Protein AF-A0A662IQY5-F1 (afdb_monomer)

Secondary structure (DSSP, 8-state):
--S---SEEEEEE-EEE-TTS-EEE--EEEEEEETT--TTSEESSSEEEEEEEEE-SS-EEEEEEEEESSTTSS-EEPPEEEEETTEEEEEEE-BSSEEEEEEEEEEEETT--EEEEEEEEEEEEE-B--GGGTTGGGB-TTS-B-EEEEE--SSSBTTTTB---HHHHHHHHHHHHHHGGGS-TT---EEEEHHHHEEE-TTT--EEE--TT--EEEEES-TTT-HHHHHHGGGSSEEEE-SSSSEEEETTS-EEE-EE-TTS-EEEEEEEEEEEEETTTTEEEEEEEESSHHHHHHHHHHHHTTPPP-SSEEEEEEE-SSSSSS--HHHHHTT-SEEEEEEEE-

pLDDT: mean 92.0, std 8.13, range [45.41, 98.62]

Sequence (346 aa):
ADRSLSTNTSLVYEFQLNSDGTVTSGPLIENIDVKDLTLNSTLDKPTVNIIFRLYNESDIQHLTFEYSTNDGETWTQAPINTIDQNTYSTSFTIYGAQQYVSLRINATDSNGLKMSATTIKGFFVKGALTLDYFPQPFLKDDGTINFAFVLGATWPHGRHNYGASVADIIGSTLIALRMRPNQPIQSSFISYHDTDVVGYNPSTGNMWIGDTAYPTLISVGGPGVNMLFDYYNNILPAYFSKEGGWHIETTTGNEYWRELDEYGRTVEDYAIIAIHYDAETSRYFMLIGGIGAEGSVAASKYIADFNSLEGRAMVIKVSDGNGDGIVTFWNLIHGLEKIEVIEIIR

Radius of gyration: 24.4 Å; Cα contacts (8 Å, |Δi|>4): 858; chains: 1; bounding box: 67×42×81 Å

Nearest PDB structures (foldseek):
  6i0x-assembly1_A  TM=6.688E-01  e=1.703E-04  Porphyromonas gingivalis W83
  4ytb-assembly1_A  TM=6.509E-01  e=1.611E-04  Porphyromonas gingivalis W83
  5ak7-assembly1_A  TM=6.498E-01  e=5.496E-04  Porphyromonas gingivalis
  4ytg-assembly1_A  TM=5.815E-01  e=4.397E-04  Porphyromonas gingivalis W83
  4yt9-assembly1_A  TM=5.766E-01  e=1.200E-03  Porphyromonas gingivalis W83

Mean predicted aligned error: 5.71 Å

Structure (mmCIF, N/CA/C/O backbone):
data_AF-A0A662IQY5-F1
#
_entry.id   AF-A0A662IQY5-F1
#
loop_
_atom_site.group_PDB
_atom_site.id
_atom_site.type_symbol
_atom_site.label_atom_id
_atom_site.label_alt_id
_atom_site.label_comp_id
_atom_site.label_asym_id
_atom_site.label_entity_id
_atom_site.label_seq_id
_atom_site.pdbx_PDB_ins_code
_atom_site.Cartn_x
_atom_site.Cartn_y
_atom_site.Cartn_z
_atom_site.occupancy
_atom_site.B_iso_or_equiv
_atom_site.auth_seq_id
_atom_site.auth_comp_id
_atom_site.auth_asym_id
_atom_site.auth_atom_id
_atom_site.pdbx_PDB_model_num
ATOM 1 N N . ALA A 1 1 ? -33.934 -10.557 9.785 1.00 45.41 1 ALA A N 1
ATOM 2 C CA . ALA A 1 1 ? -32.599 -9.959 9.648 1.00 45.41 1 ALA A CA 1
ATOM 3 C C . ALA A 1 1 ? -31.932 -10.079 10.997 1.00 45.41 1 ALA A C 1
ATOM 5 O O . ALA A 1 1 ? -32.415 -9.479 11.958 1.00 45.41 1 ALA A O 1
ATOM 6 N N . ASP A 1 2 ? -30.911 -10.917 11.075 1.00 45.47 2 ASP A N 1
ATOM 7 C CA . ASP A 1 2 ? -30.056 -11.002 12.249 1.00 45.47 2 ASP A CA 1
ATOM 8 C C . ASP A 1 2 ? -29.278 -9.688 12.366 1.00 45.47 2 ASP A C 1
ATOM 10 O O . ASP A 1 2 ? -28.877 -9.102 11.363 1.00 45.47 2 ASP A O 1
ATOM 14 N N . ARG A 1 3 ? -29.165 -9.149 13.584 1.00 58.38 3 ARG 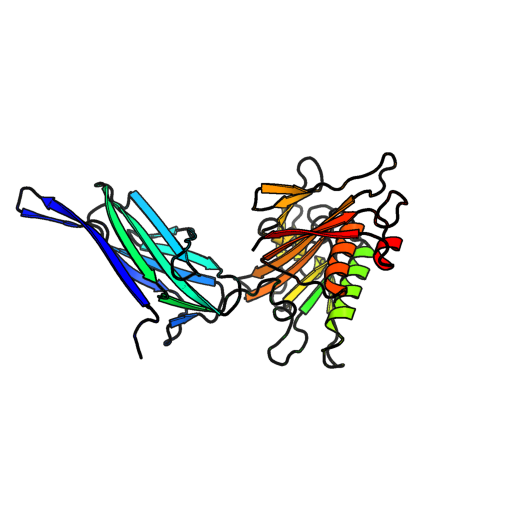A N 1
ATOM 15 C CA . ARG A 1 3 ? -28.687 -7.768 13.805 1.00 58.38 3 ARG A CA 1
ATOM 16 C C . ARG A 1 3 ? -27.162 -7.617 13.746 1.00 58.38 3 ARG A C 1
ATOM 18 O O . ARG A 1 3 ? -26.649 -6.537 14.014 1.00 58.38 3 ARG A O 1
ATOM 25 N N . SER A 1 4 ? -26.454 -8.704 13.472 1.00 66.19 4 SER A N 1
ATOM 26 C CA . SER A 1 4 ? -25.003 -8.781 13.362 1.00 66.19 4 SER A CA 1
ATOM 27 C C . SER A 1 4 ? -24.639 -10.057 12.606 1.00 66.19 4 SER A C 1
ATOM 29 O O . SER A 1 4 ? -25.383 -11.037 12.661 1.00 66.19 4 SER A O 1
ATOM 31 N N . LEU A 1 5 ? -23.480 -10.055 11.949 1.00 79.31 5 LEU A N 1
ATOM 32 C CA . LEU A 1 5 ? -22.862 -11.251 11.364 1.00 79.31 5 LEU A CA 1
ATOM 33 C C . LEU A 1 5 ? -22.007 -12.031 12.387 1.00 79.31 5 LEU A C 1
ATOM 35 O O . LEU A 1 5 ? -21.406 -13.047 12.038 1.00 79.31 5 LEU A O 1
ATOM 39 N N . SER A 1 6 ? -21.961 -11.554 13.640 1.00 84.50 6 SER A N 1
ATOM 40 C CA . SER A 1 6 ? -21.091 -12.063 14.698 1.00 84.50 6 SER A CA 1
ATOM 41 C C . SER A 1 6 ? -21.336 -13.537 15.020 1.00 84.50 6 SER A C 1
ATOM 43 O O . SER A 1 6 ? -22.463 -13.952 15.295 1.00 84.50 6 SER A O 1
ATOM 45 N N . THR A 1 7 ? -20.256 -14.319 15.060 1.00 88.38 7 THR A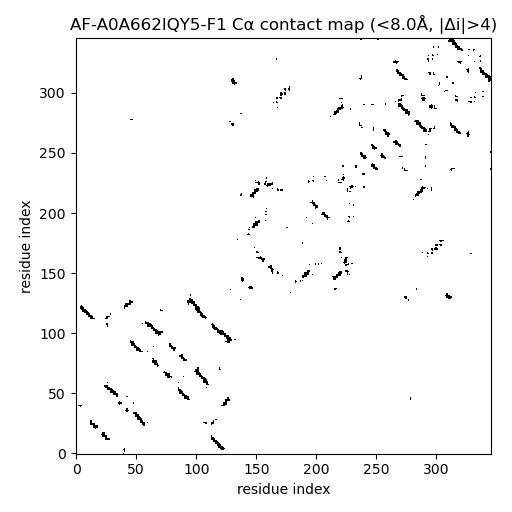 N 1
ATOM 46 C CA . THR A 1 7 ? -20.265 -15.699 15.570 1.00 88.38 7 THR A CA 1
ATOM 47 C C . THR A 1 7 ? -19.997 -15.770 17.073 1.00 88.38 7 THR A C 1
ATOM 49 O O . THR A 1 7 ? -20.324 -16.776 17.701 1.00 88.38 7 THR A O 1
ATOM 52 N N . ASN A 1 8 ? -19.411 -14.721 17.660 1.00 90.88 8 ASN A N 1
ATOM 53 C CA . ASN A 1 8 ? -19.175 -14.594 19.096 1.00 90.88 8 ASN A CA 1
ATOM 54 C C . ASN A 1 8 ? -18.956 -13.120 19.467 1.00 90.88 8 ASN A C 1
ATOM 56 O O . ASN A 1 8 ? -18.039 -12.485 18.950 1.00 90.88 8 ASN A O 1
ATOM 60 N N . THR A 1 9 ? -19.741 -12.598 20.409 1.00 92.44 9 THR A N 1
ATOM 61 C CA . THR A 1 9 ? -19.521 -11.283 21.022 1.00 92.44 9 THR A CA 1
ATOM 62 C C . THR A 1 9 ? -19.415 -11.456 22.531 1.00 92.44 9 THR A C 1
ATOM 64 O O . THR A 1 9 ? -20.346 -11.947 23.169 1.00 92.44 9 THR A O 1
ATOM 67 N N . SER A 1 10 ? -18.289 -11.033 23.101 1.00 95.06 10 SER A N 1
ATOM 68 C CA . SER A 1 10 ? -17.993 -11.116 24.529 1.00 95.06 10 SER A CA 1
ATOM 69 C C . SER A 1 10 ? -17.559 -9.760 25.082 1.00 95.06 10 SER A C 1
ATOM 71 O O . SER A 1 10 ? -16.822 -9.008 24.446 1.00 95.06 10 SER A O 1
ATOM 73 N N . LEU A 1 11 ? -18.017 -9.460 26.296 1.00 95.56 11 LEU A N 1
ATOM 74 C CA . LEU A 1 11 ? -17.585 -8.317 27.091 1.00 95.56 11 LEU A CA 1
ATOM 75 C C . LEU A 1 11 ? -17.113 -8.846 28.444 1.00 95.56 11 LEU A C 1
ATOM 77 O O . LEU A 1 11 ? -17.875 -9.500 29.156 1.00 95.56 11 LEU A O 1
ATOM 81 N N . VAL A 1 12 ? -15.860 -8.567 28.783 1.00 96.31 12 VAL A N 1
ATOM 82 C CA . VAL A 1 12 ? -15.258 -8.859 30.085 1.00 96.31 12 VAL A CA 1
ATOM 83 C C . VAL A 1 12 ? -14.828 -7.530 30.684 1.00 96.31 12 VAL A C 1
ATOM 85 O O . VAL A 1 12 ? -14.144 -6.758 30.017 1.00 96.31 12 VAL A O 1
ATOM 88 N N . TYR A 1 13 ? -15.223 -7.253 31.922 1.00 95.81 13 TYR A N 1
ATOM 89 C CA . TYR A 1 13 ? -14.847 -6.033 32.632 1.00 95.81 13 TYR A CA 1
ATOM 90 C C . TYR A 1 13 ? -14.612 -6.319 34.117 1.00 95.81 13 TYR A C 1
ATOM 92 O O . TYR A 1 13 ? -15.214 -7.227 34.694 1.00 95.81 13 TYR A O 1
ATOM 100 N N . GLU A 1 14 ? -13.708 -5.555 34.719 1.00 96.06 14 GLU A N 1
ATOM 101 C CA . GLU A 1 14 ? -13.430 -5.560 36.152 1.00 96.06 14 GLU A CA 1
ATOM 102 C C . GLU A 1 14 ? -14.344 -4.546 36.869 1.00 96.06 14 GLU A C 1
ATOM 104 O O . GLU A 1 14 ? -14.765 -3.537 36.300 1.00 96.06 14 GLU A O 1
ATOM 109 N N . PHE A 1 15 ? -14.651 -4.806 38.139 1.00 93.75 15 PHE A N 1
ATOM 110 C CA . PHE A 1 15 ? -15.357 -3.874 39.017 1.00 93.75 15 PHE A CA 1
ATOM 111 C C . PHE A 1 15 ? -14.812 -3.990 40.442 1.00 93.75 15 PHE A C 1
ATOM 113 O O . PHE A 1 15 ? -14.338 -5.053 40.850 1.00 93.75 15 PHE A O 1
ATOM 120 N N . GLN A 1 16 ? -14.909 -2.909 41.211 1.00 93.19 16 GLN A N 1
ATOM 121 C CA . GLN A 1 16 ? -14.522 -2.863 42.616 1.00 93.19 16 GLN A CA 1
ATOM 122 C C . GLN A 1 16 ? -15.764 -2.747 43.502 1.00 93.19 16 GLN A C 1
ATOM 124 O O . GLN A 1 16 ? -16.599 -1.871 43.292 1.00 93.19 16 GLN A O 1
ATOM 129 N N . LEU A 1 17 ? -15.870 -3.605 44.522 1.00 94.50 17 LEU A N 1
ATOM 130 C CA . LEU A 1 17 ? -16.820 -3.416 45.619 1.00 94.50 17 LEU A CA 1
ATOM 131 C C . LEU A 1 17 ? -16.200 -2.467 46.653 1.00 94.50 17 LEU A C 1
ATOM 133 O O . LEU A 1 17 ? -15.137 -2.755 47.205 1.00 94.50 17 LEU A O 1
ATOM 137 N N . ASN A 1 18 ? -16.869 -1.351 46.916 1.00 91.88 18 ASN A N 1
ATOM 138 C CA . ASN A 1 18 ? -16.406 -0.311 47.827 1.00 91.88 18 ASN A CA 1
ATOM 139 C C . ASN A 1 18 ? -16.823 -0.597 49.280 1.00 91.88 18 ASN A C 1
ATOM 141 O O . ASN A 1 18 ? -17.714 -1.401 49.560 1.00 91.88 18 ASN A O 1
ATOM 145 N N . SER A 1 19 ? -16.172 0.073 50.233 1.00 93.81 19 SER A N 1
ATOM 146 C CA . SER A 1 19 ? -16.371 -0.146 51.676 1.00 93.81 19 SER A CA 1
ATOM 147 C C . SER A 1 19 ? -17.732 0.317 52.215 1.00 93.81 19 SER A C 1
ATOM 149 O O . SER A 1 19 ? -18.110 -0.074 53.318 1.00 93.81 19 SER A O 1
ATOM 151 N N . ASP A 1 20 ? -18.474 1.112 51.445 1.00 94.75 20 ASP A N 1
ATOM 152 C CA . ASP A 1 20 ? -19.861 1.512 51.701 1.00 94.75 20 ASP A CA 1
ATOM 153 C C . ASP A 1 20 ? -20.900 0.565 51.060 1.00 94.75 20 ASP A C 1
ATOM 155 O O . ASP A 1 20 ? -22.102 0.738 51.260 1.00 94.75 20 ASP A O 1
ATOM 159 N N . GLY A 1 21 ? -20.448 -0.450 50.314 1.00 92.12 21 GLY A N 1
ATOM 160 C CA . GLY A 1 21 ? -21.293 -1.386 49.572 1.00 92.12 21 GLY A CA 1
ATOM 161 C C . GLY A 1 21 ? -21.691 -0.920 48.167 1.00 92.12 21 GLY A C 1
ATOM 162 O O . GLY A 1 21 ? -22.439 -1.635 47.498 1.00 92.12 21 GLY A O 1
ATOM 163 N N . THR A 1 22 ? -21.207 0.235 47.696 1.00 93.19 22 THR A N 1
ATOM 164 C CA . THR A 1 22 ? -21.330 0.628 46.281 1.00 93.19 22 THR A CA 1
ATOM 165 C C . THR A 1 22 ? -20.384 -0.187 45.396 1.00 93.19 22 THR A C 1
ATOM 167 O O . THR A 1 22 ? -19.470 -0.856 45.882 1.00 93.19 22 THR A O 1
ATOM 170 N N . VAL A 1 23 ? -20.601 -0.146 44.082 1.00 90.75 23 VAL A N 1
ATOM 171 C CA . VAL A 1 23 ? -19.704 -0.752 43.093 1.00 90.75 23 VAL A CA 1
ATOM 172 C C . VAL A 1 23 ? -19.204 0.338 42.161 1.00 90.75 23 VAL A C 1
ATOM 174 O O . VAL A 1 23 ? -20.023 1.038 41.574 1.00 90.75 23 VAL A O 1
ATOM 177 N N . THR A 1 24 ? -17.884 0.430 42.008 1.00 90.12 24 THR A N 1
ATOM 178 C CA . THR A 1 24 ? -17.242 1.191 40.930 1.00 90.12 24 THR A CA 1
ATOM 179 C C . THR A 1 24 ? -16.975 0.243 39.771 1.00 90.12 24 THR A C 1
ATOM 181 O O . THR A 1 24 ? -16.288 -0.772 39.925 1.00 90.12 24 THR A O 1
ATOM 184 N N . SER A 1 25 ? -17.553 0.546 38.616 1.00 91.12 25 SER A N 1
ATOM 185 C CA . SER A 1 25 ? -17.329 -0.172 37.366 1.00 91.12 25 SER A CA 1
ATOM 186 C C . SER A 1 25 ? -16.066 0.323 36.661 1.00 91.12 25 SER A C 1
ATOM 188 O O . SER A 1 25 ? -15.772 1.517 36.648 1.00 91.12 25 SER A O 1
ATOM 190 N N . GLY A 1 26 ? -15.310 -0.609 36.073 1.00 93.06 26 GLY A N 1
ATOM 191 C CA . GLY A 1 26 ? -14.315 -0.266 35.062 1.00 93.06 26 GLY A CA 1
ATOM 192 C C . GLY A 1 26 ? -14.974 0.168 33.744 1.00 93.06 26 GLY A C 1
ATOM 193 O O . GLY A 1 26 ? -16.205 0.209 33.646 1.00 93.06 26 GLY A O 1
ATOM 194 N N . PRO A 1 27 ? -14.176 0.439 32.697 1.00 96.31 27 PRO A N 1
ATOM 195 C CA . PRO A 1 27 ? -14.699 0.924 31.426 1.00 96.31 27 PRO A CA 1
ATOM 196 C C . PRO A 1 27 ? -15.702 -0.053 30.799 1.00 96.31 27 PRO A C 1
ATOM 198 O O . PRO A 1 27 ? -15.564 -1.268 30.909 1.00 96.31 27 PRO A O 1
ATOM 201 N N . LEU A 1 28 ? -16.690 0.461 30.073 1.00 95.62 28 LEU A N 1
ATOM 202 C CA . LEU A 1 28 ? -17.688 -0.329 29.350 1.00 95.62 28 LEU A CA 1
ATOM 203 C C . LEU A 1 28 ? -17.887 0.246 27.948 1.00 95.62 28 LEU A C 1
ATOM 205 O O . LEU A 1 28 ? -17.826 1.458 27.756 1.00 95.62 28 LEU A O 1
ATOM 209 N N . ILE A 1 29 ? -18.166 -0.605 26.959 1.00 95.50 29 ILE A N 1
ATOM 210 C CA . ILE A 1 29 ? -18.600 -0.135 25.637 1.00 95.50 29 ILE A CA 1
ATOM 211 C C . ILE A 1 29 ? -20.015 0.438 25.758 1.00 95.50 29 ILE A C 1
ATOM 213 O O . ILE A 1 29 ? -20.950 -0.297 26.071 1.00 95.50 29 ILE A O 1
ATOM 217 N N . GLU A 1 30 ? -20.179 1.729 25.473 1.00 95.00 30 GLU A N 1
ATOM 218 C CA . GLU A 1 30 ? -21.495 2.364 25.343 1.00 95.00 30 GLU A CA 1
ATOM 219 C C . GLU A 1 30 ? -22.016 2.231 23.906 1.00 95.00 30 GLU A C 1
ATOM 221 O O . GLU A 1 30 ? -23.167 1.849 23.691 1.00 95.00 30 GLU A O 1
ATOM 226 N N . ASN A 1 31 ? -21.166 2.501 22.907 1.00 93.31 31 ASN A N 1
ATOM 227 C CA . ASN A 1 31 ? -21.489 2.276 21.499 1.00 93.31 31 ASN A CA 1
ATOM 228 C C . ASN A 1 31 ? -20.256 1.928 20.647 1.00 93.31 31 ASN A C 1
ATOM 230 O O . ASN A 1 31 ? -19.116 2.215 21.014 1.00 93.31 31 ASN A O 1
ATOM 234 N N . ILE A 1 32 ? -20.520 1.321 19.486 1.00 94.69 32 ILE A N 1
ATOM 235 C CA . ILE A 1 32 ? -19.591 1.184 18.360 1.00 94.69 32 ILE A CA 1
ATOM 236 C C . ILE A 1 32 ? -20.402 1.479 17.093 1.00 94.69 32 ILE A C 1
ATOM 238 O O . ILE A 1 32 ? -21.429 0.846 16.852 1.00 94.69 32 ILE A O 1
ATOM 242 N N . ASP A 1 33 ? -19.946 2.440 16.301 1.00 95.06 33 ASP A N 1
ATOM 243 C CA . ASP A 1 33 ? -20.570 2.924 15.071 1.00 95.06 33 ASP A CA 1
ATOM 244 C C . ASP A 1 33 ? -19.555 2.807 13.926 1.00 95.06 33 ASP A C 1
ATOM 246 O O . ASP A 1 33 ? -18.670 3.652 13.754 1.00 95.06 33 ASP A O 1
ATOM 250 N N . VAL A 1 34 ? -19.657 1.704 13.178 1.00 95.50 34 VAL A N 1
ATOM 251 C CA . VAL A 1 34 ? -18.876 1.457 11.960 1.00 95.50 34 VAL A CA 1
ATOM 252 C C . VAL A 1 34 ? -19.569 2.180 10.808 1.00 95.50 34 VAL A C 1
ATOM 254 O O . VAL A 1 34 ? -20.675 1.815 10.401 1.00 95.50 34 VAL A O 1
ATOM 257 N N . LYS A 1 35 ? -18.920 3.222 10.290 1.00 95.56 35 LYS A N 1
ATOM 258 C CA . LYS A 1 35 ? -19.499 4.117 9.287 1.00 95.56 35 LYS A CA 1
ATOM 259 C C . LYS A 1 35 ? -19.749 3.401 7.967 1.00 95.56 35 LYS A C 1
ATOM 261 O O . LYS A 1 35 ? -18.983 2.535 7.556 1.00 95.56 35 LYS A O 1
ATOM 266 N N . ASP A 1 36 ? -20.822 3.821 7.303 1.00 94.00 36 ASP A N 1
ATOM 267 C CA . ASP A 1 36 ? -21.248 3.361 5.978 1.00 94.00 36 ASP A CA 1
ATOM 268 C C . ASP A 1 36 ? -21.577 1.856 5.875 1.00 94.00 36 ASP A C 1
ATOM 270 O O . ASP A 1 36 ? -21.651 1.314 4.771 1.00 94.00 36 ASP A O 1
ATOM 274 N N . LEU A 1 37 ? -21.837 1.176 7.003 1.00 92.38 37 LEU A N 1
ATOM 275 C CA . LEU A 1 37 ? -22.416 -0.169 6.979 1.00 92.38 37 LEU A CA 1
ATOM 276 C C . LEU A 1 37 ? -23.819 -0.167 6.360 1.00 92.38 37 LEU A C 1
ATOM 278 O O . LEU A 1 37 ? -24.720 0.566 6.771 1.00 92.38 37 LEU A O 1
ATOM 282 N N . THR A 1 38 ? -24.025 -1.084 5.420 1.00 91.12 38 THR A N 1
ATOM 283 C CA . THR A 1 38 ? -25.350 -1.437 4.902 1.00 91.12 38 THR A CA 1
ATOM 284 C C . THR A 1 38 ? -26.198 -2.159 5.957 1.00 91.12 38 THR A C 1
ATOM 286 O O . THR A 1 38 ? -25.690 -2.707 6.938 1.00 91.12 38 THR A O 1
ATOM 289 N N . LEU A 1 39 ? -27.511 -2.262 5.710 1.00 86.50 39 LEU A N 1
ATOM 290 C CA . LEU A 1 39 ? -28.458 -3.011 6.558 1.00 86.50 39 LEU A CA 1
ATOM 291 C C . LEU A 1 39 ? -28.139 -4.515 6.707 1.00 86.50 39 LEU A C 1
ATOM 293 O O . LEU A 1 39 ? -28.747 -5.177 7.544 1.00 86.50 39 LEU A O 1
ATOM 297 N N . ASN A 1 40 ? -27.202 -5.044 5.913 1.00 85.50 40 ASN A N 1
ATOM 298 C CA . ASN A 1 40 ? -26.720 -6.426 5.977 1.00 85.50 40 ASN A CA 1
ATOM 299 C C . ASN A 1 40 ? -25.386 -6.558 6.744 1.00 85.50 40 ASN A C 1
ATOM 301 O O . ASN A 1 40 ? -24.747 -7.603 6.668 1.00 85.50 40 ASN A O 1
ATOM 305 N N . SER A 1 41 ? -24.939 -5.501 7.438 1.00 90.56 41 SER A N 1
ATOM 306 C CA . SER A 1 41 ? -23.618 -5.411 8.085 1.00 90.56 41 SER A CA 1
ATOM 307 C C . SER A 1 41 ? -22.439 -5.615 7.117 1.00 90.56 41 SER A C 1
ATOM 309 O O . SER A 1 41 ? -21.390 -6.123 7.512 1.00 90.56 41 SER A O 1
ATOM 311 N N . THR A 1 42 ? -22.594 -5.179 5.863 1.00 92.94 42 THR A N 1
ATOM 312 C CA . THR A 1 42 ? -21.525 -5.151 4.850 1.00 92.94 42 THR A CA 1
ATOM 313 C C . THR A 1 42 ? -21.063 -3.719 4.591 1.00 92.94 42 THR A C 1
ATOM 315 O O . THR A 1 42 ? -21.902 -2.826 4.454 1.00 92.94 42 THR A O 1
ATOM 318 N N . LEU A 1 43 ? -19.749 -3.519 4.479 1.00 94.25 43 LEU A N 1
ATOM 319 C CA . LEU A 1 43 ? -19.095 -2.302 4.008 1.00 94.25 43 LEU A CA 1
ATOM 320 C C . LEU A 1 43 ? -18.575 -2.519 2.578 1.00 94.25 43 LEU A C 1
ATOM 322 O O . LEU A 1 43 ? -17.649 -3.301 2.357 1.00 94.25 43 LEU A O 1
ATOM 326 N N . ASP A 1 44 ? -19.132 -1.800 1.604 1.00 91.81 44 ASP A N 1
ATOM 327 C CA . ASP A 1 44 ? -18.795 -1.959 0.177 1.00 91.81 44 ASP A CA 1
ATOM 328 C C . ASP A 1 44 ? -17.499 -1.236 -0.257 1.00 91.81 44 ASP A C 1
ATOM 330 O O . ASP A 1 44 ? -17.240 -1.071 -1.451 1.00 91.81 44 ASP A O 1
ATOM 334 N N . LYS A 1 45 ? -16.656 -0.837 0.707 1.00 91.56 45 LYS A N 1
ATOM 335 C CA . LYS A 1 45 ? -15.348 -0.195 0.497 1.00 91.56 45 LYS A CA 1
ATOM 336 C C . LYS A 1 45 ? -14.271 -0.744 1.455 1.00 91.56 45 LYS A C 1
ATOM 338 O O . LYS A 1 45 ? -14.625 -1.161 2.557 1.00 91.56 45 LYS A O 1
ATOM 343 N N . PRO A 1 46 ? -12.971 -0.669 1.104 1.00 94.31 46 PRO A N 1
ATOM 344 C CA . PRO A 1 46 ? -11.883 -1.208 1.931 1.00 94.31 46 PRO A CA 1
ATOM 345 C C . PRO A 1 46 ? -11.628 -0.479 3.251 1.00 94.31 46 PRO A C 1
ATOM 347 O O . PRO A 1 46 ? -11.146 -1.082 4.212 1.00 94.31 46 PRO A O 1
ATOM 350 N N . THR A 1 47 ? -11.881 0.832 3.276 1.00 94.88 47 THR A N 1
ATOM 351 C CA . THR A 1 47 ? -11.500 1.707 4.389 1.00 94.88 47 THR A CA 1
ATOM 352 C C . THR A 1 47 ? -12.603 1.762 5.434 1.00 94.88 47 THR A C 1
ATOM 354 O O . THR A 1 47 ? -13.636 2.421 5.267 1.00 94.88 47 THR A O 1
ATOM 357 N N . VAL A 1 48 ? -12.344 1.062 6.531 1.00 95.94 48 VAL A N 1
ATOM 358 C CA . VAL A 1 48 ? -13.182 0.980 7.717 1.00 95.94 48 VAL A CA 1
ATOM 359 C C . VAL A 1 48 ? -12.945 2.230 8.560 1.00 95.94 48 VAL A C 1
ATOM 361 O O . VAL A 1 48 ? -11.812 2.535 8.923 1.00 95.94 48 VAL A O 1
ATOM 364 N N . ASN A 1 49 ? -14.018 2.947 8.888 1.00 97.12 49 ASN A N 1
ATOM 365 C CA . ASN A 1 49 ? -13.987 4.090 9.798 1.00 97.12 49 ASN A CA 1
ATOM 366 C C . ASN A 1 49 ? -14.962 3.815 10.940 1.00 97.12 49 ASN A C 1
ATOM 368 O O . ASN A 1 49 ? -16.115 3.465 10.688 1.00 97.12 49 ASN A O 1
ATOM 372 N N . ILE A 1 50 ? -14.510 3.953 12.183 1.00 97.69 50 ILE A N 1
ATOM 373 C CA . ILE A 1 50 ? -15.299 3.604 13.370 1.00 97.69 50 ILE A CA 1
ATOM 374 C C . ILE A 1 50 ? -15.245 4.765 14.352 1.00 97.69 50 ILE A C 1
ATOM 376 O O . ILE A 1 50 ? -14.172 5.310 14.606 1.00 97.69 50 ILE A O 1
ATOM 380 N N . ILE A 1 51 ? -16.397 5.111 14.922 1.00 98.25 51 ILE A N 1
ATOM 381 C CA . ILE A 1 51 ? -16.501 5.921 16.138 1.00 98.25 51 ILE A CA 1
ATOM 382 C C . ILE A 1 51 ? -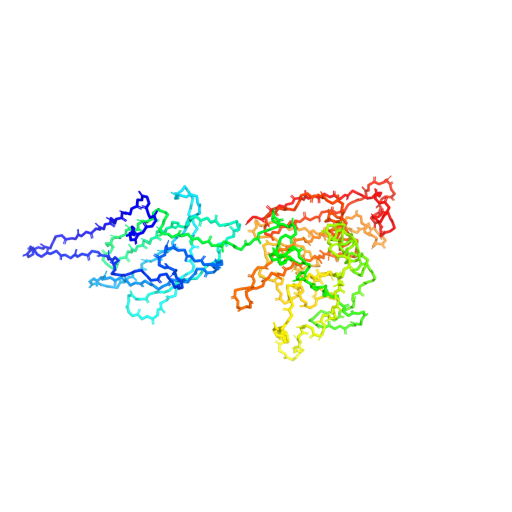17.007 5.002 17.249 1.00 98.25 51 ILE A C 1
ATOM 384 O O . ILE A 1 51 ? -17.921 4.213 17.025 1.00 98.25 51 ILE A O 1
ATOM 388 N N . PHE A 1 52 ? -16.417 5.071 18.437 1.00 97.62 52 PHE A N 1
ATOM 389 C CA . PHE A 1 52 ? -16.865 4.297 19.592 1.00 97.62 52 PHE A CA 1
ATOM 390 C C . PHE A 1 52 ? -16.777 5.125 20.872 1.00 97.62 52 PHE A C 1
ATOM 392 O O . PHE A 1 52 ? -15.924 6.008 21.007 1.00 97.62 52 PHE A O 1
ATOM 399 N N . ARG A 1 53 ? -17.673 4.838 21.814 1.00 97.56 53 ARG A N 1
ATOM 400 C CA . ARG A 1 53 ? -17.786 5.549 23.088 1.00 97.56 53 ARG A CA 1
ATOM 401 C C . ARG A 1 53 ? -17.676 4.582 24.251 1.00 97.56 53 ARG A C 1
ATOM 403 O O . ARG A 1 53 ? -18.283 3.508 24.234 1.00 97.56 53 ARG A O 1
ATOM 410 N N . LEU A 1 54 ? -16.913 4.986 25.259 1.00 96.94 54 LEU A N 1
ATOM 411 C CA . LEU A 1 54 ? -16.781 4.268 26.517 1.00 96.94 54 LEU A CA 1
ATOM 412 C C . LEU A 1 54 ? -17.620 4.957 27.597 1.00 96.94 54 LEU A C 1
ATOM 414 O O . LEU A 1 54 ? -17.502 6.162 27.815 1.00 96.94 54 LEU A O 1
ATOM 418 N N . TYR A 1 55 ? -18.414 4.181 28.325 1.00 94.88 55 TYR A N 1
ATOM 419 C CA . TYR A 1 55 ? -18.827 4.580 29.664 1.00 94.88 55 TYR A CA 1
ATOM 420 C C . TYR A 1 55 ? -17.672 4.287 30.627 1.00 94.88 55 TYR A C 1
ATOM 422 O O . TYR A 1 55 ? -17.041 3.235 30.524 1.00 94.88 55 TYR A O 1
ATOM 430 N N . ASN A 1 56 ? -17.380 5.207 31.543 1.00 92.44 56 ASN A N 1
ATOM 431 C CA . ASN A 1 56 ? -16.401 5.005 32.608 1.00 92.44 56 ASN A CA 1
ATOM 432 C C . ASN A 1 56 ? -16.661 5.986 33.761 1.00 92.44 56 ASN A C 1
ATOM 434 O O . ASN A 1 56 ? -17.144 7.095 33.523 1.00 92.44 56 ASN A O 1
ATOM 438 N N . GLU A 1 57 ? -16.310 5.601 34.989 1.00 88.00 57 GLU A N 1
ATOM 439 C CA . GLU A 1 57 ? -16.444 6.447 36.191 1.00 88.00 57 GLU A CA 1
ATOM 440 C C . GLU A 1 57 ? -15.218 7.350 36.448 1.00 88.00 57 GLU A C 1
ATOM 442 O O . GLU A 1 57 ? -15.260 8.227 37.309 1.00 88.00 57 GLU A O 1
ATOM 447 N N . SER A 1 58 ? -14.133 7.156 35.695 1.00 89.31 58 SER A N 1
ATOM 448 C CA . SER A 1 58 ? -12.846 7.852 35.838 1.00 89.31 58 SER A CA 1
ATOM 449 C C . SER A 1 58 ? -12.245 8.221 34.463 1.00 89.31 58 SER A C 1
ATOM 451 O O . SER A 1 58 ? -12.926 8.146 33.434 1.00 89.31 58 SER A O 1
ATOM 453 N N . ASP A 1 59 ? -10.963 8.590 34.416 1.00 92.38 59 ASP A N 1
ATOM 454 C CA . ASP A 1 59 ? -10.238 8.828 33.162 1.00 92.38 59 ASP A CA 1
ATOM 455 C C . ASP A 1 59 ? -9.687 7.521 32.564 1.00 92.38 59 ASP A C 1
ATOM 457 O O . ASP A 1 59 ? -9.208 6.642 33.279 1.00 92.38 59 ASP A O 1
ATOM 461 N N . ILE A 1 60 ? -9.697 7.398 31.235 1.00 95.88 60 ILE A N 1
ATOM 462 C CA . ILE A 1 60 ? -9.094 6.257 30.529 1.00 95.88 60 ILE A CA 1
ATOM 463 C C . ILE A 1 60 ? -7.572 6.451 30.447 1.00 95.88 60 ILE A C 1
ATOM 465 O O . ILE A 1 60 ? -7.096 7.370 29.781 1.00 95.88 60 ILE A O 1
ATOM 469 N N . GLN A 1 61 ? -6.805 5.572 31.099 1.00 95.44 61 GLN A N 1
ATOM 470 C CA . GLN A 1 61 ? -5.338 5.614 31.118 1.00 95.44 61 GLN A CA 1
ATOM 471 C C . GLN A 1 61 ? -4.720 4.902 29.907 1.00 95.44 61 GLN A C 1
ATOM 473 O O . GLN A 1 61 ? -3.747 5.383 29.324 1.00 95.44 61 GLN A O 1
ATOM 478 N N . HIS A 1 62 ? -5.282 3.754 29.524 1.00 96.88 62 HIS A N 1
ATOM 479 C CA . HIS A 1 62 ? -4.832 2.968 28.378 1.00 96.88 62 HIS A CA 1
ATOM 480 C C . HIS A 1 62 ? -6.021 2.536 27.527 1.00 96.88 62 HIS A C 1
ATOM 482 O O . HIS A 1 62 ? -7.058 2.130 28.051 1.00 96.88 62 HIS A O 1
ATOM 488 N N . LEU A 1 63 ? -5.855 2.601 26.207 1.00 98.12 63 LEU A N 1
ATOM 489 C CA . LEU A 1 63 ? -6.864 2.202 25.237 1.00 98.12 63 LEU A CA 1
ATOM 490 C C . LEU A 1 63 ? -6.190 1.579 24.015 1.00 98.12 63 LEU A C 1
ATOM 492 O O . LEU A 1 63 ? -5.220 2.116 23.484 1.00 98.12 63 LEU A O 1
ATOM 496 N N . THR A 1 64 ? -6.728 0.452 23.568 1.00 98.38 64 THR A N 1
ATOM 497 C CA . THR A 1 64 ? -6.321 -0.255 22.352 1.00 98.38 64 THR A CA 1
ATOM 498 C C . THR A 1 64 ? -7.555 -0.605 21.537 1.00 98.38 64 THR A C 1
ATOM 500 O O . THR A 1 64 ? -8.604 -0.946 22.088 1.00 98.38 64 THR A O 1
ATOM 503 N N . PHE A 1 65 ? -7.411 -0.525 20.220 1.00 98.56 65 PHE A N 1
ATOM 504 C CA . PHE A 1 65 ? -8.379 -0.984 19.244 1.00 98.56 65 PHE A CA 1
ATOM 505 C C . PHE A 1 65 ? -7.626 -1.917 18.307 1.00 98.56 65 PHE A C 1
ATOM 507 O O . PHE A 1 65 ? -6.604 -1.534 17.738 1.00 98.56 65 PHE A O 1
ATOM 514 N N . GLU A 1 66 ? -8.114 -3.136 18.160 1.00 98.44 66 GLU A N 1
ATOM 515 C CA . GLU A 1 66 ? -7.520 -4.176 17.334 1.00 98.44 66 GLU A CA 1
ATOM 516 C C . GLU A 1 66 ? -8.573 -4.723 16.368 1.00 98.44 66 GLU A C 1
ATOM 518 O O . GLU A 1 66 ? -9.759 -4.824 16.701 1.00 98.44 66 GLU A O 1
ATOM 523 N N . TYR A 1 67 ? -8.139 -5.132 15.181 1.00 98.06 67 TYR A N 1
ATOM 524 C CA . TYR A 1 67 ? -8.970 -5.858 14.226 1.00 98.06 67 TYR A CA 1
ATOM 525 C C . TYR A 1 67 ? -8.311 -7.176 13.812 1.00 98.06 67 TYR A C 1
ATOM 527 O O . TYR A 1 67 ? -7.104 -7.364 13.963 1.00 98.06 67 TYR A O 1
ATOM 535 N N . SER A 1 68 ? -9.118 -8.101 13.299 1.00 97.44 68 SER A N 1
ATOM 536 C CA . SER A 1 68 ? -8.668 -9.399 12.794 1.00 97.44 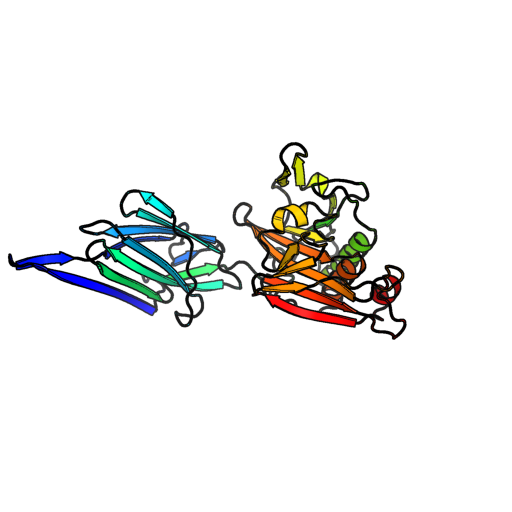68 SER A CA 1
ATOM 537 C C . SER A 1 68 ? -9.502 -9.821 11.586 1.00 97.44 68 SER A C 1
ATOM 539 O O . SER A 1 68 ? -10.731 -9.717 11.607 1.00 97.44 68 SER A O 1
ATOM 541 N N . THR A 1 69 ? -8.831 -10.305 10.542 1.00 95.69 69 THR A N 1
ATOM 542 C CA . THR A 1 69 ? -9.433 -10.868 9.320 1.00 95.69 69 THR A CA 1
ATOM 543 C C . THR A 1 69 ? -9.464 -12.400 9.310 1.00 95.69 69 THR A C 1
ATOM 545 O O . THR A 1 69 ? -10.126 -12.995 8.464 1.00 95.69 69 THR A O 1
ATOM 548 N N . ASN A 1 70 ? -8.795 -13.049 10.268 1.00 94.69 70 ASN A N 1
ATOM 549 C CA . ASN A 1 70 ? -8.753 -14.500 10.461 1.00 94.69 70 ASN A CA 1
ATOM 550 C C . ASN A 1 70 ? -9.437 -14.909 11.774 1.00 94.69 70 ASN A C 1
ATOM 552 O O . ASN A 1 70 ? -8.833 -15.525 12.645 1.00 94.69 70 ASN A O 1
ATOM 556 N N . ASP A 1 71 ? -10.707 -14.525 11.924 1.00 94.19 71 ASP A N 1
ATOM 557 C CA . ASP A 1 71 ? -11.621 -14.982 12.986 1.00 94.19 71 ASP A CA 1
ATOM 558 C C . ASP A 1 71 ? -11.115 -14.818 14.438 1.00 94.19 71 ASP A C 1
ATOM 560 O O . ASP A 1 71 ? -11.654 -15.415 15.371 1.00 94.19 71 ASP A O 1
ATOM 564 N N . GLY A 1 72 ? -10.118 -13.954 14.648 1.00 94.50 72 GLY A N 1
ATOM 565 C CA . GLY A 1 72 ? -9.490 -13.704 15.940 1.00 94.50 72 GLY A CA 1
ATOM 566 C C . GLY A 1 72 ? -8.254 -14.551 16.261 1.00 94.50 72 GLY A C 1
ATOM 567 O O . GLY A 1 72 ? -7.805 -14.498 17.407 1.00 94.50 72 GLY A O 1
ATOM 568 N N . GLU A 1 73 ? -7.684 -15.288 15.304 1.00 95.81 73 GLU A N 1
ATOM 569 C CA . GLU A 1 73 ? -6.399 -15.992 15.471 1.00 95.81 73 GLU A CA 1
ATOM 570 C C . GLU A 1 73 ? -5.224 -15.013 15.640 1.00 95.81 73 GLU A C 1
ATOM 572 O O . GLU A 1 73 ? -4.408 -15.172 16.546 1.00 95.81 73 GLU A O 1
ATOM 577 N N . THR A 1 74 ? -5.156 -13.969 14.804 1.00 96.38 74 THR A N 1
ATOM 578 C CA . THR A 1 74 ? -4.161 -12.884 14.905 1.00 96.38 74 THR A CA 1
ATOM 579 C C . THR A 1 74 ? -4.835 -11.521 14.907 1.00 96.38 74 THR A C 1
ATOM 581 O O . THR A 1 74 ? -5.883 -11.354 14.284 1.00 96.38 74 THR A O 1
ATOM 584 N N . TRP A 1 75 ? -4.232 -10.549 15.592 1.00 97.19 75 TRP A N 1
ATOM 585 C CA . TRP A 1 75 ? -4.804 -9.222 15.817 1.00 97.19 75 TRP A CA 1
ATOM 586 C C . TRP A 1 75 ? -3.826 -8.122 15.416 1.00 97.19 75 TRP A C 1
ATOM 588 O O . TRP A 1 75 ? -2.643 -8.188 15.744 1.00 97.19 75 TRP A O 1
ATOM 598 N N . THR A 1 76 ? -4.344 -7.104 14.733 1.00 96.88 76 THR A N 1
ATOM 599 C CA . THR A 1 76 ? -3.594 -5.927 14.290 1.00 96.88 76 THR A CA 1
ATOM 600 C C . THR A 1 76 ? -4.142 -4.698 15.001 1.00 96.88 76 THR A C 1
ATOM 602 O O . THR A 1 76 ? -5.330 -4.392 14.889 1.00 96.88 76 THR A O 1
ATOM 605 N N . GLN A 1 77 ? -3.288 -3.978 15.728 1.00 97.75 77 GLN A N 1
ATOM 606 C CA . GLN A 1 77 ? -3.676 -2.731 16.386 1.00 97.75 77 GLN A CA 1
ATOM 607 C C . GLN A 1 77 ? -3.896 -1.618 15.347 1.00 97.75 77 GLN A C 1
ATOM 609 O O . GLN A 1 77 ? -3.071 -1.409 14.458 1.00 97.75 77 GLN A O 1
ATOM 614 N N . ALA A 1 78 ? -5.003 -0.889 15.474 1.00 97.88 78 ALA A N 1
ATOM 615 C CA . ALA A 1 78 ? -5.330 0.275 14.657 1.00 97.88 78 ALA A CA 1
ATOM 616 C C . ALA A 1 78 ? -5.010 1.589 15.407 1.00 97.88 78 ALA A C 1
ATOM 618 O O . ALA A 1 78 ? -5.028 1.613 16.643 1.00 97.88 78 ALA A O 1
ATOM 619 N N . PRO A 1 79 ? -4.735 2.701 14.697 1.00 97.00 79 PRO A N 1
ATOM 620 C CA . PRO A 1 79 ? -4.542 4.007 15.326 1.00 97.00 79 PRO A CA 1
ATOM 621 C C . PRO A 1 79 ? -5.848 4.509 15.956 1.00 97.00 79 PRO A C 1
ATOM 623 O O . PRO A 1 79 ? -6.930 4.289 15.409 1.00 97.00 79 PRO A O 1
ATOM 626 N N . ILE A 1 80 ? -5.750 5.213 17.085 1.00 97.94 80 ILE A N 1
ATOM 627 C CA . ILE A 1 80 ? -6.898 5.754 17.826 1.00 97.94 80 ILE A CA 1
ATOM 628 C C . ILE A 1 80 ? -6.725 7.260 17.984 1.00 97.94 80 ILE A C 1
ATOM 630 O O . ILE A 1 80 ? -5.658 7.723 18.382 1.00 97.94 80 ILE A O 1
ATOM 634 N N . ASN A 1 81 ? -7.790 8.011 17.720 1.00 97.69 81 ASN A N 1
ATOM 635 C CA . ASN A 1 81 ? -7.868 9.448 17.946 1.00 97.69 81 ASN A CA 1
ATOM 636 C C . ASN A 1 81 ? -8.988 9.737 18.952 1.00 97.69 81 ASN A C 1
ATOM 638 O O . ASN A 1 81 ? -10.081 9.182 18.837 1.00 97.69 81 ASN A O 1
ATOM 642 N N . THR A 1 82 ? -8.749 10.620 19.919 1.00 96.81 82 THR A N 1
ATOM 643 C CA . THR A 1 82 ? -9.810 11.129 20.802 1.00 96.81 82 THR A CA 1
ATOM 644 C C . THR A 1 82 ? -10.585 12.226 20.074 1.00 96.81 82 THR A C 1
ATOM 646 O O . THR A 1 82 ? -9.978 13.168 19.569 1.00 96.81 82 THR A O 1
ATOM 649 N N . ILE A 1 83 ? -11.913 12.112 20.023 1.00 96.62 83 ILE A N 1
ATOM 650 C CA . ILE A 1 83 ? -12.813 13.144 19.481 1.00 96.62 83 ILE A CA 1
ATOM 651 C C . ILE A 1 83 ? -13.287 14.071 20.605 1.00 96.62 83 ILE A C 1
ATOM 653 O O . ILE A 1 83 ? -13.265 15.289 20.454 1.00 96.62 83 ILE A O 1
ATOM 657 N N . ASP A 1 84 ? -13.734 13.481 21.713 1.00 94.56 84 ASP A N 1
ATOM 658 C CA . ASP A 1 84 ? -14.314 14.157 22.879 1.00 94.56 84 ASP A CA 1
ATOM 659 C C . ASP A 1 84 ? -14.165 13.240 24.112 1.00 94.56 84 ASP A C 1
ATOM 661 O O . ASP A 1 84 ? -13.630 12.131 23.999 1.00 94.56 84 ASP A O 1
ATOM 665 N N . GLN A 1 85 ? -14.635 13.656 25.291 1.00 91.38 85 GLN A N 1
ATOM 666 C CA . GLN A 1 85 ? -14.560 12.852 26.513 1.00 91.38 85 GLN A CA 1
ATOM 667 C C . GLN A 1 85 ? -15.139 11.441 26.294 1.00 91.38 85 GLN A C 1
ATOM 669 O O . GLN A 1 85 ? -16.287 11.256 25.873 1.00 91.38 85 GLN A O 1
ATOM 674 N N . ASN A 1 86 ? -14.292 10.442 26.559 1.00 94.62 86 ASN A N 1
ATOM 675 C CA . ASN A 1 86 ? -14.526 9.009 26.369 1.00 94.62 86 ASN A CA 1
ATOM 676 C C . ASN A 1 86 ? -15.044 8.601 24.969 1.00 94.62 86 ASN A C 1
ATOM 678 O O . ASN A 1 86 ? -15.611 7.518 24.814 1.00 94.62 86 ASN A O 1
ATOM 682 N N . THR A 1 87 ? -14.858 9.447 23.951 1.00 97.12 87 THR A N 1
ATOM 683 C CA . THR A 1 87 ? -15.364 9.241 22.587 1.00 97.12 87 THR A CA 1
ATOM 684 C C . THR A 1 87 ? -14.204 9.270 21.599 1.00 97.12 87 THR A C 1
ATOM 686 O O . THR A 1 87 ? -13.477 10.259 21.501 1.00 97.12 87 THR A O 1
ATOM 689 N N . TYR A 1 88 ? -14.037 8.183 20.852 1.00 98.19 88 TYR A N 1
ATOM 690 C CA . TYR A 1 88 ? -12.836 7.901 20.070 1.00 98.19 88 TYR A CA 1
ATOM 691 C C . TYR A 1 88 ? -13.181 7.522 18.632 1.00 98.19 88 TYR A C 1
ATOM 693 O O . TYR A 1 88 ? -14.282 7.043 18.350 1.00 98.19 88 TYR A O 1
ATOM 701 N N . SER A 1 89 ? -12.220 7.676 17.726 1.00 98.31 89 SER A N 1
ATOM 702 C CA . SER A 1 89 ? -12.286 7.119 16.379 1.00 98.31 89 SER A CA 1
ATOM 703 C C . SER A 1 89 ? -11.042 6.337 15.994 1.00 98.31 89 SER A C 1
ATOM 705 O O . SER A 1 89 ? -9.943 6.559 16.502 1.00 98.31 89 SER A O 1
ATOM 707 N N . THR A 1 90 ? -11.230 5.424 15.049 1.00 98.25 90 THR A N 1
ATOM 708 C CA . THR A 1 90 ? -10.160 4.692 14.374 1.00 98.25 90 THR A CA 1
ATOM 709 C C . THR A 1 90 ? -10.473 4.569 12.883 1.00 98.25 90 THR A C 1
ATOM 711 O O . THR A 1 90 ? -11.640 4.596 12.476 1.00 98.25 90 THR A O 1
ATOM 714 N N . SER A 1 91 ? -9.426 4.466 12.066 1.00 96.00 91 SER A N 1
ATOM 715 C CA . SER A 1 91 ? -9.519 4.282 10.620 1.00 96.00 91 SER A CA 1
ATOM 716 C C . SER A 1 91 ? -8.428 3.321 10.156 1.00 96.00 91 SER A C 1
ATOM 718 O O . SER A 1 91 ? -7.279 3.436 10.589 1.00 96.00 91 SER A O 1
ATOM 720 N N . PHE A 1 92 ? -8.789 2.353 9.316 1.00 94.56 92 PHE A N 1
ATOM 721 C CA . PHE A 1 92 ? -7.872 1.358 8.757 1.00 94.56 92 PHE A CA 1
ATOM 722 C C . PHE A 1 92 ? -8.412 0.785 7.439 1.00 94.56 92 PHE A C 1
ATOM 724 O O . PHE A 1 92 ? -9.616 0.782 7.188 1.00 94.56 92 PHE A O 1
ATOM 731 N N . THR A 1 93 ? -7.517 0.275 6.591 1.00 93.62 93 THR A N 1
ATOM 732 C CA . THR A 1 93 ? -7.872 -0.367 5.315 1.00 93.62 93 THR A CA 1
ATOM 733 C C . THR A 1 93 ? -7.682 -1.875 5.421 1.00 93.62 93 THR A C 1
ATOM 735 O O . THR A 1 93 ? -6.601 -2.343 5.771 1.00 93.62 93 THR A O 1
ATOM 738 N N . ILE A 1 94 ? -8.728 -2.632 5.090 1.00 95.50 94 ILE A N 1
ATOM 739 C CA . ILE A 1 94 ? -8.679 -4.091 4.939 1.00 95.50 94 ILE A CA 1
ATOM 740 C C . ILE A 1 94 ? -8.157 -4.426 3.541 1.00 95.50 94 ILE A C 1
ATOM 742 O O . ILE A 1 94 ? -8.659 -3.871 2.567 1.00 95.50 94 ILE A O 1
ATOM 746 N N . TYR A 1 95 ? -7.193 -5.340 3.431 1.00 93.12 95 TYR A N 1
ATOM 747 C CA . TYR A 1 95 ? -6.587 -5.765 2.161 1.00 93.12 95 TYR A CA 1
ATOM 748 C C . TYR A 1 95 ? -6.978 -7.202 1.784 1.00 93.12 95 TYR A C 1
ATOM 750 O O . TYR A 1 95 ? -7.249 -8.032 2.651 1.00 93.12 95 TYR A O 1
ATOM 758 N N . GLY A 1 96 ? -7.009 -7.493 0.483 1.00 92.00 96 GLY A N 1
ATOM 759 C CA . GLY A 1 96 ? -7.449 -8.763 -0.099 1.00 92.00 96 GLY A CA 1
ATOM 760 C C . GLY A 1 96 ? -8.902 -8.731 -0.591 1.00 92.00 96 GLY A C 1
ATOM 761 O O . GLY A 1 96 ? -9.469 -7.667 -0.837 1.00 92.00 96 GLY A O 1
ATOM 762 N N . ALA A 1 97 ? -9.510 -9.909 -0.752 1.00 90.31 97 ALA A N 1
ATOM 763 C CA . ALA A 1 97 ? -10.899 -10.064 -1.190 1.00 90.31 97 ALA A CA 1
ATOM 764 C C . ALA A 1 97 ? -11.933 -9.596 -0.141 1.00 90.31 97 ALA A C 1
ATOM 766 O O . ALA A 1 97 ? -11.609 -9.054 0.921 1.00 90.31 97 ALA A O 1
ATOM 767 N N . GLN A 1 98 ? -13.217 -9.830 -0.441 1.00 91.81 98 GLN A N 1
ATOM 768 C CA . GLN A 1 98 ? -14.288 -9.640 0.533 1.00 91.81 98 GLN A CA 1
ATOM 769 C C . GLN A 1 98 ? -14.145 -10.638 1.691 1.00 91.81 98 GLN A C 1
ATOM 771 O O . GLN A 1 98 ? -14.064 -11.844 1.457 1.00 91.81 98 GLN A O 1
ATOM 776 N N . GLN A 1 99 ? -14.121 -10.145 2.928 1.00 94.62 99 GLN A N 1
ATOM 777 C CA . GLN A 1 99 ? -13.858 -10.960 4.118 1.00 94.62 99 GLN A CA 1
ATOM 778 C C . GLN A 1 99 ? -14.544 -10.391 5.365 1.00 94.62 99 GLN A C 1
ATOM 780 O O . GLN A 1 99 ? -14.963 -9.232 5.394 1.00 94.62 99 GLN A O 1
ATOM 785 N N . TYR A 1 100 ? -14.676 -11.216 6.403 1.00 95.62 100 TYR A N 1
ATOM 786 C CA . TYR A 1 100 ? -15.210 -10.775 7.689 1.00 95.62 100 TYR A CA 1
ATOM 787 C C . TYR A 1 100 ? -14.148 -10.026 8.492 1.00 95.62 100 TYR A C 1
ATOM 789 O O . TYR A 1 100 ? -12.973 -10.382 8.464 1.00 95.62 100 TYR A O 1
ATOM 797 N N . VAL A 1 101 ? -14.582 -9.024 9.254 1.00 96.94 101 VAL A N 1
ATOM 798 C CA . VAL A 1 101 ? -13.739 -8.308 10.210 1.00 96.94 101 VAL A CA 1
ATOM 799 C C . VAL A 1 101 ? -14.244 -8.562 11.623 1.00 96.94 101 VAL A C 1
ATOM 801 O O . VAL A 1 101 ? -15.425 -8.397 11.942 1.00 96.94 101 VAL A O 1
ATOM 804 N N . SER A 1 102 ? -13.314 -8.971 12.473 1.00 97.50 102 SER A N 1
ATOM 805 C CA . SER A 1 102 ? -13.478 -9.101 13.915 1.00 97.50 102 SER A CA 1
ATOM 806 C C . SER A 1 102 ? -12.846 -7.895 14.606 1.00 97.50 102 SER A C 1
ATOM 808 O O . SER A 1 102 ? -11.840 -7.375 14.127 1.00 97.50 102 SER A O 1
ATOM 810 N N . LEU A 1 103 ? -13.421 -7.454 15.724 1.00 97.75 103 LEU A N 1
ATOM 811 C CA . LEU A 1 103 ? -12.961 -6.308 16.513 1.00 97.75 103 LEU A CA 1
ATOM 812 C C . LEU A 1 103 ? -12.594 -6.735 17.934 1.00 97.75 103 LEU A C 1
ATOM 814 O O . LEU A 1 103 ? -13.290 -7.568 18.523 1.00 97.75 103 LEU A O 1
ATOM 818 N N . ARG A 1 104 ? -11.570 -6.101 18.507 1.00 98.06 104 ARG A N 1
ATOM 819 C CA . ARG A 1 104 ? -11.325 -6.073 19.949 1.00 98.06 104 ARG A CA 1
ATOM 820 C C . ARG A 1 104 ? -11.033 -4.645 20.397 1.00 98.06 104 ARG A C 1
ATOM 822 O O . ARG A 1 104 ? -10.288 -3.921 19.747 1.00 98.06 104 ARG A O 1
ATOM 829 N N . ILE A 1 105 ? -11.614 -4.250 21.521 1.00 98.38 105 ILE A N 1
ATOM 830 C CA . ILE A 1 105 ? -11.307 -2.999 22.214 1.00 98.38 105 ILE A CA 1
ATOM 831 C C . ILE A 1 105 ? -10.895 -3.376 23.631 1.00 98.38 105 ILE A C 1
ATOM 833 O O . ILE A 1 105 ? -11.668 -4.044 24.318 1.00 98.38 105 ILE A O 1
ATOM 837 N N . ASN A 1 106 ? -9.708 -2.958 24.072 1.00 98.25 106 ASN A N 1
ATOM 838 C CA . ASN A 1 106 ? -9.273 -3.138 25.459 1.00 98.25 106 ASN A CA 1
ATOM 839 C C . ASN A 1 106 ? -8.964 -1.782 26.087 1.00 98.25 106 ASN A C 1
ATOM 841 O O . ASN A 1 106 ? -8.231 -0.986 25.496 1.00 98.25 106 ASN A O 1
ATOM 845 N N . ALA A 1 107 ? -9.488 -1.544 27.285 1.00 98.12 107 ALA A N 1
ATOM 846 C CA . ALA A 1 107 ? -9.298 -0.305 28.031 1.00 98.12 107 ALA A CA 1
ATOM 847 C C . ALA A 1 107 ? -8.819 -0.579 29.463 1.00 98.12 107 ALA A C 1
ATOM 849 O O . ALA A 1 107 ? -9.086 -1.637 30.038 1.00 98.12 107 ALA A O 1
ATOM 850 N N . THR A 1 108 ? -8.126 0.391 30.051 1.00 97.88 108 THR A N 1
ATOM 851 C CA . THR A 1 108 ? -7.788 0.438 31.479 1.00 97.88 108 THR A CA 1
ATOM 852 C C . THR A 1 108 ? -8.001 1.857 31.982 1.00 97.88 108 THR A C 1
ATOM 854 O O . THR A 1 108 ? -7.561 2.813 31.339 1.00 97.88 108 THR A O 1
ATOM 857 N N . ASP A 1 109 ? -8.699 1.991 33.103 1.00 96.31 109 ASP A N 1
ATOM 858 C CA . ASP A 1 109 ? -9.003 3.274 33.729 1.00 96.31 109 ASP A CA 1
ATOM 859 C C . ASP A 1 109 ? -7.885 3.750 34.678 1.00 96.31 109 ASP A C 1
ATOM 861 O O . ASP A 1 109 ? -6.925 3.024 34.943 1.00 96.31 109 ASP A O 1
ATOM 865 N N . SER A 1 110 ? -7.997 4.969 35.207 1.00 95.19 110 SER A N 1
ATOM 866 C CA . SER A 1 110 ? -7.012 5.535 36.137 1.00 95.19 110 SER A CA 1
ATOM 867 C C . SER A 1 110 ? -7.029 4.918 37.546 1.00 95.19 110 SER A C 1
ATOM 869 O O . SER A 1 110 ? -6.110 5.178 38.324 1.00 95.19 110 SER A O 1
ATOM 871 N N . ASN A 1 111 ? -8.002 4.052 37.860 1.00 93.94 111 ASN A N 1
ATOM 872 C CA . ASN A 1 111 ? -7.997 3.182 39.042 1.00 93.94 111 ASN A CA 1
ATOM 873 C C . ASN A 1 111 ? -7.335 1.809 38.770 1.00 93.94 111 ASN A C 1
ATOM 875 O O . ASN A 1 111 ? -7.105 1.042 39.706 1.00 93.94 111 ASN A O 1
ATOM 879 N N . GLY A 1 112 ? -7.013 1.488 37.510 1.00 95.75 112 GLY A N 1
ATOM 880 C CA . GLY A 1 112 ? -6.439 0.211 37.074 1.00 95.75 112 GLY A CA 1
ATOM 881 C C . GLY A 1 112 ? -7.460 -0.882 36.719 1.00 95.75 112 GLY A C 1
ATOM 882 O O . GLY A 1 112 ? -7.050 -2.018 36.451 1.00 95.75 112 GLY A O 1
ATOM 883 N N . LEU A 1 113 ? -8.759 -0.561 36.701 1.00 97.06 113 LEU A N 1
ATOM 884 C CA . LEU A 1 113 ? -9.851 -1.447 36.290 1.00 97.06 113 LEU A CA 1
ATOM 885 C C . LEU A 1 113 ? -9.887 -1.584 34.764 1.00 97.06 113 LEU A C 1
ATOM 887 O O . LEU A 1 113 ? -9.778 -0.604 34.022 1.00 97.06 113 LEU A O 1
ATOM 891 N N . LYS A 1 114 ? -10.046 -2.818 34.287 1.00 97.62 114 LYS A N 1
ATOM 892 C CA . LYS A 1 114 ? -9.901 -3.179 32.871 1.00 97.62 114 LYS A CA 1
ATOM 893 C C . LYS A 1 114 ? -11.205 -3.597 32.219 1.00 97.62 114 LYS A C 1
ATOM 895 O O . LYS A 1 114 ? -12.126 -4.090 32.867 1.00 97.62 114 LYS A O 1
ATOM 900 N N . MET A 1 115 ? -11.216 -3.492 30.896 1.00 97.25 115 MET A N 1
ATOM 901 C CA . MET A 1 115 ? -12.242 -4.056 30.029 1.00 97.25 115 MET A CA 1
ATOM 902 C C . MET A 1 115 ? -11.621 -4.616 28.754 1.00 97.25 115 MET A C 1
ATOM 904 O O . MET A 1 115 ? -10.656 -4.058 28.233 1.00 97.25 115 MET A O 1
ATOM 908 N N . SER A 1 116 ? -12.195 -5.709 28.255 1.00 97.62 116 SER A N 1
ATOM 909 C CA . SER A 1 116 ? -11.992 -6.215 26.902 1.00 97.62 116 SER A CA 1
ATOM 910 C C . SER A 1 116 ? -13.343 -6.569 26.284 1.00 97.62 116 SER A C 1
ATOM 912 O O . SER A 1 116 ? -14.091 -7.397 26.814 1.00 97.62 116 SER A O 1
ATOM 914 N N . ALA A 1 117 ? -13.654 -5.944 25.153 1.00 97.50 117 ALA A N 1
ATOM 915 C CA . ALA A 1 117 ? -14.818 -6.234 24.333 1.00 97.50 117 ALA A CA 1
ATOM 916 C C . ALA A 1 117 ? -14.343 -6.834 23.011 1.00 97.50 117 ALA A C 1
ATOM 918 O O . ALA A 1 117 ? -13.652 -6.164 22.248 1.00 97.50 117 ALA A O 1
ATOM 919 N N . THR A 1 118 ? -14.701 -8.087 22.734 1.00 97.38 118 THR A N 1
ATOM 920 C CA . THR A 1 118 ? -14.354 -8.790 21.490 1.00 97.38 118 THR A CA 1
ATOM 921 C C . THR A 1 118 ? -15.623 -9.123 20.706 1.00 97.38 118 THR A C 1
ATOM 923 O O . THR A 1 118 ? -16.644 -9.504 21.275 1.00 97.38 118 THR A O 1
ATOM 926 N N . THR A 1 119 ? -15.579 -8.990 19.383 1.00 96.19 119 THR A N 1
ATOM 927 C CA . THR A 1 119 ? -16.638 -9.426 18.463 1.00 96.19 119 THR A CA 1
ATOM 928 C C . THR A 1 119 ? -16.010 -10.089 17.245 1.00 96.19 119 THR A C 1
ATOM 930 O O . THR A 1 119 ? -15.295 -9.441 16.484 1.00 96.19 119 THR A O 1
ATOM 933 N N . ILE A 1 120 ? -16.280 -11.378 17.059 1.00 97.06 120 ILE A N 1
ATOM 934 C CA . ILE A 1 120 ? -15.763 -12.201 15.964 1.00 97.06 120 ILE A CA 1
ATOM 935 C C . ILE A 1 120 ? -16.763 -12.176 14.806 1.00 97.06 120 ILE A C 1
ATOM 937 O O . ILE A 1 120 ? -17.928 -12.499 15.010 1.00 97.06 120 ILE A O 1
ATOM 941 N N . LYS A 1 121 ? -16.316 -11.789 13.602 1.00 95.19 121 LYS A N 1
ATOM 942 C CA . LYS A 1 121 ? -17.156 -11.540 12.405 1.00 95.19 121 LYS A CA 1
ATOM 943 C C . LYS A 1 121 ? -18.229 -10.458 12.583 1.00 95.19 121 LYS A C 1
ATOM 945 O O . LYS A 1 121 ? -19.352 -10.609 12.116 1.00 95.19 121 LYS A O 1
ATOM 950 N N . GLY A 1 122 ? -17.903 -9.345 13.239 1.00 93.44 122 GLY A N 1
ATOM 951 C CA . GLY A 1 122 ? -18.875 -8.275 13.508 1.00 93.44 122 GLY A CA 1
ATOM 952 C C . GLY A 1 122 ? -19.534 -7.690 12.253 1.00 93.44 122 GLY A C 1
ATOM 953 O O . GLY A 1 122 ? -20.727 -7.385 12.274 1.00 93.44 122 GLY A O 1
ATOM 954 N N . PHE A 1 123 ? -18.765 -7.564 11.168 1.00 94.69 123 PHE A N 1
ATOM 955 C CA . PHE A 1 123 ? -19.206 -7.055 9.868 1.00 94.69 123 PHE A CA 1
ATOM 956 C C . PHE A 1 123 ? -18.375 -7.665 8.725 1.00 94.69 123 PHE A C 1
ATOM 958 O O . PHE A 1 123 ? -17.342 -8.298 8.956 1.00 94.69 123 PHE A O 1
ATOM 965 N N . PHE A 1 124 ? -18.840 -7.496 7.488 1.00 94.88 124 PHE A N 1
ATOM 966 C CA . PHE A 1 124 ? -18.180 -7.951 6.260 1.00 94.88 124 PHE A CA 1
ATOM 967 C C . PHE A 1 124 ? -17.638 -6.743 5.485 1.00 94.88 124 PHE A C 1
ATOM 969 O O . PHE A 1 124 ? -18.287 -5.699 5.452 1.00 94.88 124 PHE A O 1
ATOM 976 N N . VAL A 1 125 ? -16.460 -6.849 4.868 1.00 95.81 125 VAL A N 1
ATOM 977 C CA . VAL A 1 125 ? -15.791 -5.730 4.177 1.00 95.81 125 VAL A CA 1
ATOM 978 C C . VAL A 1 125 ? -15.338 -6.153 2.788 1.00 95.81 125 VAL A C 1
ATOM 980 O O . VAL A 1 125 ? -14.686 -7.186 2.637 1.00 95.81 125 VAL A O 1
ATOM 983 N N . LYS A 1 126 ? -15.620 -5.327 1.774 1.00 94.25 126 LYS A N 1
ATOM 984 C CA . LYS A 1 126 ? -14.989 -5.419 0.451 1.00 94.25 126 LYS A CA 1
ATOM 985 C C . LYS A 1 126 ? -13.562 -4.864 0.534 1.00 94.25 126 LYS A C 1
ATOM 987 O O . LYS A 1 126 ? -13.375 -3.655 0.444 1.00 94.25 126 LYS A O 1
ATOM 992 N N . GLY A 1 127 ? -12.584 -5.745 0.741 1.00 94.19 127 GLY A N 1
ATOM 993 C CA . GLY A 1 127 ? -11.174 -5.378 0.892 1.00 94.19 127 GLY A CA 1
ATOM 994 C C . GLY A 1 127 ? -10.551 -4.701 -0.336 1.00 94.19 127 GLY A C 1
ATOM 995 O O . GLY A 1 127 ? -11.067 -4.773 -1.455 1.00 94.19 127 GLY A O 1
ATOM 996 N N . ALA A 1 128 ? -9.433 -4.015 -0.096 1.00 94.81 128 ALA A N 1
ATOM 997 C CA . ALA A 1 128 ? -8.570 -3.426 -1.107 1.00 94.81 128 ALA A CA 1
ATOM 998 C C . ALA A 1 128 ? -7.787 -4.549 -1.779 1.00 94.81 128 ALA A C 1
ATOM 1000 O O . ALA A 1 128 ? -6.949 -5.199 -1.150 1.00 94.81 128 ALA A O 1
ATOM 1001 N N . LEU A 1 129 ? -8.068 -4.772 -3.058 1.00 95.00 129 LEU A N 1
ATOM 1002 C CA . LEU A 1 129 ? -7.434 -5.818 -3.842 1.00 95.00 129 LEU A CA 1
ATOM 1003 C C . LEU A 1 129 ? -5.911 -5.626 -3.880 1.00 95.00 129 LEU A C 1
ATOM 1005 O O . LEU A 1 129 ? -5.405 -4.543 -4.175 1.00 95.00 129 LEU A O 1
ATOM 1009 N N . THR A 1 130 ? -5.201 -6.702 -3.571 1.00 96.00 130 THR A N 1
ATOM 1010 C CA . THR A 1 130 ? -3.741 -6.813 -3.587 1.00 96.00 130 THR A CA 1
ATOM 1011 C C . THR A 1 130 ? -3.240 -7.290 -4.958 1.00 96.00 130 THR A C 1
ATOM 1013 O O . THR A 1 130 ? -4.032 -7.540 -5.872 1.00 96.00 130 THR A O 1
ATOM 1016 N N . LEU A 1 131 ? -1.922 -7.424 -5.127 1.00 95.56 131 LEU A N 1
ATOM 1017 C CA . LEU A 1 131 ? -1.296 -7.914 -6.360 1.00 95.56 131 LEU A CA 1
ATOM 1018 C C . LEU A 1 131 ? -1.751 -9.339 -6.723 1.00 95.56 131 LEU A C 1
ATOM 1020 O O . LEU A 1 131 ? -1.857 -9.642 -7.909 1.00 95.56 131 LEU A O 1
ATOM 1024 N N . ASP A 1 132 ? -2.147 -10.151 -5.734 1.00 95.00 132 ASP A N 1
ATOM 1025 C CA . ASP A 1 132 ? -2.747 -11.491 -5.903 1.00 95.00 132 ASP A CA 1
ATOM 1026 C C . ASP A 1 132 ? -4.019 -11.483 -6.779 1.00 95.00 132 ASP A C 1
ATOM 1028 O O . ASP A 1 132 ? -4.462 -12.520 -7.274 1.00 95.00 132 ASP A O 1
ATOM 1032 N N . TYR A 1 133 ? -4.623 -10.306 -6.971 1.00 93.12 133 TYR A N 1
ATOM 1033 C CA . TYR A 1 133 ? -5.825 -10.085 -7.771 1.00 93.12 133 TYR A CA 1
ATOM 1034 C C . TYR A 1 133 ? -5.532 -9.361 -9.092 1.00 93.12 133 TYR A C 1
ATOM 1036 O O . TYR A 1 133 ? -6.471 -8.977 -9.782 1.00 93.12 133 TYR A O 1
ATOM 1044 N N . PHE A 1 134 ? -4.272 -9.149 -9.479 1.00 90.69 134 PHE A N 1
ATOM 1045 C CA . PHE A 1 134 ? -3.941 -8.563 -10.780 1.00 90.69 134 PHE A CA 1
ATOM 1046 C C . PHE A 1 134 ? -4.435 -9.472 -11.930 1.00 90.69 134 PHE A C 1
ATOM 1048 O O . PHE A 1 134 ? -4.207 -10.682 -11.879 1.00 90.69 134 PHE A O 1
ATOM 1055 N N . PRO A 1 135 ? -5.072 -8.939 -12.995 1.00 89.62 135 PRO A N 1
ATOM 1056 C CA . PRO A 1 135 ? -5.273 -7.522 -13.328 1.00 89.62 135 PRO A CA 1
ATOM 1057 C C . PRO A 1 135 ? -6.563 -6.855 -12.807 1.00 89.62 135 PRO A C 1
ATOM 1059 O O . PRO A 1 135 ? -6.779 -5.684 -13.116 1.00 89.62 135 PRO A O 1
ATOM 1062 N N . GLN A 1 136 ? -7.422 -7.541 -12.044 1.00 90.12 136 GLN A N 1
ATOM 1063 C CA . GLN A 1 136 ? -8.770 -7.073 -11.657 1.00 90.12 136 GLN A CA 1
ATOM 1064 C C . GLN A 1 136 ? -8.874 -5.609 -11.157 1.00 90.12 136 GLN A C 1
ATOM 1066 O O . GLN A 1 136 ? -9.834 -4.955 -11.564 1.00 90.12 136 GLN A O 1
ATOM 1071 N N . PRO A 1 137 ? -7.947 -5.042 -10.348 1.00 91.38 137 PRO A N 1
ATOM 1072 C CA . PRO A 1 137 ? -8.046 -3.647 -9.894 1.00 91.38 137 PRO A CA 1
ATOM 1073 C C . PRO A 1 137 ? -8.008 -2.606 -11.027 1.00 91.38 137 PRO A C 1
ATOM 1075 O O . PRO A 1 137 ? -8.452 -1.476 -10.838 1.00 91.38 137 PRO A O 1
ATOM 1078 N N . PHE A 1 138 ? -7.485 -2.989 -12.196 1.00 90.56 138 PHE A N 1
ATOM 1079 C CA . PHE A 1 138 ? -7.241 -2.133 -13.362 1.00 90.56 138 PHE A CA 1
ATOM 1080 C C . PHE A 1 138 ? -8.252 -2.374 -14.496 1.00 90.56 138 PHE A C 1
ATOM 1082 O O . PHE A 1 138 ? -8.065 -1.893 -15.618 1.00 90.56 138 PHE A O 1
ATOM 1089 N N . LEU A 1 139 ? -9.331 -3.112 -14.209 1.00 87.81 139 LEU A N 1
ATOM 1090 C CA . LEU A 1 139 ? -10.444 -3.416 -15.112 1.00 87.81 139 LEU A CA 1
ATOM 1091 C C . LEU A 1 139 ? -11.776 -2.876 -14.553 1.00 87.81 139 LEU A C 1
ATOM 1093 O O . LEU A 1 139 ? -11.861 -2.450 -13.402 1.00 87.81 139 LEU A O 1
ATOM 1097 N N . LYS A 1 140 ? -12.822 -2.874 -15.384 1.00 85.94 140 LYS A N 1
ATOM 1098 C CA . LYS A 1 140 ? -14.222 -2.631 -14.990 1.00 85.94 140 LYS A CA 1
ATOM 1099 C C . LYS A 1 140 ? -14.977 -3.954 -14.861 1.00 85.94 140 LYS A C 1
ATOM 1101 O O . LYS A 1 140 ? -14.495 -4.996 -15.300 1.00 85.94 140 LYS A O 1
ATOM 1106 N N . ASP A 1 141 ? -16.203 -3.896 -14.346 1.00 83.25 141 ASP A N 1
ATOM 1107 C CA . ASP A 1 141 ? -17.082 -5.066 -14.189 1.00 83.25 141 ASP A CA 1
ATOM 1108 C C . ASP A 1 141 ? -17.450 -5.753 -15.526 1.00 83.25 141 ASP A C 1
ATOM 1110 O O . ASP A 1 141 ? -17.747 -6.945 -15.544 1.00 83.25 141 ASP A O 1
ATOM 1114 N N . ASP A 1 142 ? -17.396 -5.035 -16.658 1.00 83.06 142 ASP A N 1
ATOM 1115 C CA . ASP A 1 142 ? -17.554 -5.598 -18.013 1.00 83.06 142 ASP A CA 1
ATOM 1116 C C . ASP A 1 142 ? -16.259 -6.222 -18.579 1.00 83.06 142 ASP A C 1
ATOM 1118 O O . ASP A 1 142 ? -16.212 -6.661 -19.730 1.00 83.06 142 ASP A O 1
ATOM 1122 N N . GLY A 1 143 ? -15.199 -6.251 -17.769 1.00 81.75 143 GLY A N 1
ATOM 1123 C CA . GLY A 1 143 ? -13.864 -6.718 -18.111 1.00 81.75 143 GLY A CA 1
ATOM 1124 C C . GLY A 1 143 ? -12.984 -5.685 -18.814 1.00 81.75 143 GLY A C 1
ATOM 1125 O O . GLY A 1 143 ? -11.791 -5.950 -18.943 1.00 81.75 143 GLY A O 1
ATOM 1126 N N . THR A 1 144 ? -13.503 -4.532 -19.260 1.00 83.81 144 THR A N 1
ATOM 1127 C CA . THR A 1 144 ? -12.715 -3.555 -20.037 1.00 83.81 144 THR A CA 1
ATOM 1128 C C . THR A 1 144 ? -11.635 -2.863 -19.208 1.00 83.81 144 THR A C 1
ATOM 1130 O O . THR A 1 144 ? -11.773 -2.682 -18.000 1.00 83.81 144 THR A O 1
ATOM 1133 N N . ILE A 1 145 ? -10.559 -2.427 -19.870 1.00 86.75 145 ILE A N 1
ATOM 1134 C CA . ILE A 1 145 ? -9.490 -1.617 -19.266 1.00 86.75 145 ILE A CA 1
ATOM 1135 C C . ILE A 1 145 ? -10.059 -0.384 -18.539 1.00 86.75 145 ILE A C 1
ATOM 1137 O O . ILE A 1 145 ? -10.840 0.395 -19.097 1.00 86.75 145 ILE A O 1
ATOM 1141 N N . ASN A 1 146 ? -9.613 -0.196 -17.296 1.00 87.81 146 ASN A N 1
ATOM 1142 C CA . ASN A 1 146 ? -9.960 0.917 -16.414 1.00 87.81 146 ASN A CA 1
ATOM 1143 C C . ASN A 1 146 ? -8.721 1.650 -15.880 1.00 87.81 146 ASN A C 1
ATOM 1145 O O . ASN A 1 146 ? -8.742 2.151 -14.752 1.00 87.81 146 ASN A O 1
ATOM 1149 N N . PHE A 1 147 ? -7.634 1.679 -16.657 1.00 90.44 147 PHE A N 1
ATOM 1150 C CA . PHE A 1 147 ? -6.386 2.308 -16.241 1.00 90.44 147 PHE A CA 1
ATOM 1151 C C . PHE A 1 147 ? -5.715 3.140 -17.337 1.00 90.44 147 PHE A C 1
ATOM 1153 O O . PHE A 1 147 ? -5.971 2.948 -18.528 1.00 90.44 147 PHE A O 1
ATOM 1160 N N . ALA A 1 148 ? -4.830 4.042 -16.914 1.00 91.88 148 ALA A N 1
ATOM 1161 C CA . ALA A 1 148 ? -3.872 4.728 -17.774 1.00 91.88 148 ALA A CA 1
ATOM 1162 C C . ALA A 1 148 ? -2.446 4.575 -17.223 1.00 91.88 148 ALA A C 1
ATOM 1164 O O . ALA A 1 148 ? -2.248 4.464 -16.011 1.00 91.88 148 ALA A O 1
ATOM 1165 N N . PHE A 1 149 ? -1.448 4.570 -18.106 1.00 94.06 149 PHE A N 1
ATOM 1166 C CA . PHE A 1 149 ? -0.051 4.655 -17.686 1.00 94.06 149 PHE A CA 1
ATOM 1167 C C . PHE A 1 149 ? 0.310 6.089 -17.300 1.00 94.06 149 PHE A C 1
ATOM 1169 O O . PHE A 1 149 ? -0.211 7.043 -17.880 1.00 94.06 149 PHE A O 1
ATOM 1176 N N . VAL A 1 150 ? 1.245 6.235 -16.367 1.00 95.00 150 VAL A N 1
ATOM 1177 C CA . VAL A 1 150 ? 1.868 7.516 -16.025 1.00 95.00 150 VAL A CA 1
ATOM 1178 C C . VAL A 1 150 ? 3.369 7.370 -16.190 1.00 95.00 150 VAL A C 1
ATOM 1180 O O . VAL A 1 150 ? 3.992 6.535 -15.531 1.00 95.00 150 VAL A O 1
ATOM 1183 N N . LEU A 1 151 ? 3.924 8.148 -17.116 1.00 94.62 151 LEU A N 1
ATOM 1184 C CA . LEU A 1 151 ? 5.318 8.070 -17.540 1.00 94.62 151 LEU A CA 1
ATOM 1185 C C . LEU A 1 151 ? 6.029 9.378 -17.198 1.00 94.62 151 LEU A C 1
ATOM 1187 O O . LEU A 1 151 ? 5.499 10.458 -17.458 1.00 94.62 151 LEU A O 1
ATOM 1191 N N . GLY A 1 152 ? 7.224 9.256 -16.624 1.00 94.38 152 GLY A N 1
ATOM 1192 C CA . GLY A 1 152 ? 8.034 10.394 -16.205 1.00 94.38 152 GLY A CA 1
ATOM 1193 C C . GLY A 1 152 ? 8.505 11.280 -17.358 1.00 94.38 152 GLY A C 1
ATOM 1194 O O . GLY A 1 152 ? 8.726 10.798 -18.476 1.00 94.38 152 GLY A O 1
ATOM 1195 N N . ALA A 1 153 ? 8.716 12.568 -17.088 1.00 93.12 153 ALA A N 1
ATOM 1196 C CA . ALA A 1 153 ? 9.261 13.487 -18.083 1.00 93.12 153 ALA A CA 1
ATOM 1197 C C . ALA A 1 153 ? 10.698 13.131 -18.475 1.00 93.12 153 ALA A C 1
ATOM 1199 O O . ALA A 1 153 ? 11.540 12.892 -17.615 1.00 93.12 153 ALA A O 1
ATOM 1200 N N . THR A 1 154 ? 11.041 13.205 -19.763 1.00 92.94 154 THR A N 1
ATOM 1201 C CA . THR A 1 154 ? 12.432 13.012 -20.229 1.00 92.94 154 THR A CA 1
ATOM 1202 C C . THR A 1 154 ? 13.363 14.183 -19.887 1.00 92.94 154 THR A C 1
ATOM 1204 O O . THR A 1 154 ? 14.577 14.079 -20.066 1.00 92.94 154 THR A O 1
ATOM 1207 N N . TRP A 1 155 ? 12.824 15.297 -19.379 1.00 94.12 155 TRP A N 1
ATOM 1208 C CA . TRP A 1 155 ? 13.588 16.448 -18.892 1.00 94.12 155 TRP A CA 1
ATOM 1209 C C . TRP A 1 155 ? 13.644 16.490 -17.351 1.00 94.12 155 TRP A C 1
ATOM 1211 O O . TRP A 1 155 ? 12.754 15.955 -16.696 1.00 94.12 155 TRP A O 1
ATOM 1221 N N . PRO A 1 156 ? 14.653 17.145 -16.741 1.00 95.25 156 PRO A N 1
ATOM 1222 C CA . PRO A 1 156 ? 14.734 17.333 -15.289 1.00 95.25 156 PRO A CA 1
ATOM 1223 C C . PRO A 1 156 ? 13.494 18.001 -14.673 1.00 95.25 156 PRO A C 1
ATOM 1225 O O . PRO A 1 156 ? 13.125 19.108 -15.070 1.00 95.25 156 PRO A O 1
ATOM 1228 N N . HIS A 1 157 ? 12.856 17.332 -13.709 1.00 94.50 157 HIS A N 1
ATOM 1229 C CA . HIS A 1 157 ? 11.616 17.779 -13.061 1.00 94.50 157 HIS A CA 1
ATOM 1230 C C . HIS A 1 157 ? 11.430 17.161 -11.656 1.00 94.50 157 HIS A C 1
ATOM 1232 O O . HIS A 1 157 ? 12.255 16.373 -11.187 1.00 94.50 157 HIS A O 1
ATOM 1238 N N . GLY A 1 158 ? 10.347 17.539 -10.967 1.00 93.94 158 GLY A N 1
ATOM 1239 C CA . GLY A 1 158 ? 9.972 16.991 -9.658 1.00 93.94 158 GLY A CA 1
ATOM 1240 C C . GLY A 1 158 ? 10.956 17.294 -8.520 1.00 93.94 158 GLY A C 1
ATOM 1241 O O . GLY A 1 158 ? 11.806 18.183 -8.615 1.00 93.94 158 GLY A O 1
ATOM 1242 N N . ARG A 1 159 ? 10.832 16.539 -7.421 1.00 93.62 159 ARG A N 1
ATOM 1243 C CA . ARG A 1 159 ? 11.658 16.666 -6.206 1.00 93.62 159 ARG A CA 1
ATOM 1244 C C . ARG A 1 159 ? 13.143 16.400 -6.455 1.00 93.62 159 ARG A C 1
ATOM 1246 O O . ARG A 1 159 ? 13.992 17.058 -5.858 1.00 93.62 159 ARG A O 1
ATOM 1253 N N . HIS A 1 160 ? 13.450 15.436 -7.323 1.00 93.06 160 HIS A N 1
ATOM 1254 C CA . HIS A 1 160 ? 14.812 14.925 -7.526 1.00 93.06 160 HIS A CA 1
ATOM 1255 C C . HIS A 1 160 ? 15.535 15.526 -8.736 1.00 93.06 160 HIS A C 1
ATOM 1257 O O . HIS A 1 160 ? 16.753 15.384 -8.829 1.00 93.06 160 HIS A O 1
ATOM 1263 N N . ASN A 1 161 ? 14.818 16.239 -9.615 1.00 93.81 161 ASN A N 1
ATOM 1264 C CA . ASN A 1 161 ? 15.358 16.939 -10.784 1.00 93.81 161 ASN A CA 1
ATOM 1265 C C . ASN A 1 161 ? 16.172 16.029 -11.730 1.00 93.81 161 ASN A C 1
ATOM 1267 O O . ASN A 1 161 ? 17.245 16.401 -12.212 1.00 93.81 161 ASN A O 1
ATOM 1271 N N . TYR A 1 162 ? 15.639 14.838 -12.015 1.00 93.69 162 TYR A N 1
ATOM 1272 C CA . TYR A 1 162 ? 16.114 13.944 -13.076 1.00 93.69 162 TYR A CA 1
ATOM 1273 C C . TYR A 1 162 ? 15.050 13.813 -14.178 1.00 93.69 162 TYR A C 1
ATOM 1275 O O . TYR A 1 162 ? 13.933 14.307 -14.027 1.00 93.69 162 TYR A O 1
ATOM 1283 N N . GLY A 1 163 ? 15.418 13.198 -15.302 1.00 92.81 163 GLY A N 1
ATOM 1284 C CA . GLY A 1 163 ? 14.499 12.854 -16.388 1.00 92.81 163 GLY A CA 1
ATOM 1285 C C . GLY A 1 163 ? 14.416 11.339 -16.570 1.00 92.81 163 GLY A C 1
ATOM 1286 O O . GLY A 1 163 ? 15.417 10.642 -16.396 1.00 92.81 163 GLY A O 1
ATOM 1287 N N . ALA A 1 164 ? 13.229 10.841 -16.904 1.00 91.69 164 ALA A N 1
ATOM 1288 C CA . ALA A 1 164 ? 12.946 9.437 -17.163 1.00 91.69 164 ALA A CA 1
ATOM 1289 C C . ALA A 1 164 ? 13.640 8.911 -18.420 1.00 91.69 164 ALA A C 1
ATOM 1291 O O . ALA A 1 164 ? 14.013 9.655 -19.334 1.00 91.69 164 ALA A O 1
ATOM 1292 N N . SER A 1 165 ? 13.800 7.591 -18.459 1.00 88.75 165 SER A N 1
ATOM 1293 C CA . SER A 1 165 ? 14.524 6.899 -19.513 1.00 88.75 165 SER A CA 1
ATOM 1294 C C . SER A 1 165 ? 13.575 6.292 -20.550 1.00 88.75 165 SER A C 1
ATOM 1296 O O . SER A 1 165 ? 12.384 6.085 -20.317 1.00 88.75 165 SER A O 1
ATOM 1298 N N . VAL A 1 166 ? 14.119 5.912 -21.708 1.00 88.81 166 VAL A N 1
ATOM 1299 C CA . VAL A 1 166 ? 13.367 5.117 -22.698 1.00 88.81 166 VAL A CA 1
ATOM 1300 C C . VAL A 1 166 ? 13.020 3.720 -22.147 1.00 88.81 166 VAL A C 1
ATOM 1302 O O . VAL A 1 166 ? 12.087 3.081 -22.632 1.00 88.81 166 VAL A O 1
ATOM 1305 N N . ALA A 1 167 ? 13.713 3.253 -21.103 1.00 88.25 167 ALA A N 1
ATOM 1306 C CA . ALA A 1 167 ? 13.453 1.960 -20.483 1.00 88.25 167 ALA A CA 1
ATOM 1307 C C . ALA A 1 167 ? 12.075 1.905 -19.804 1.00 88.25 167 ALA A C 1
ATOM 1309 O O . ALA A 1 167 ? 11.384 0.895 -19.911 1.00 88.25 167 ALA A O 1
ATOM 1310 N N . ASP A 1 168 ? 11.625 3.011 -19.207 1.00 88.38 168 ASP A N 1
ATOM 1311 C CA . ASP A 1 168 ? 10.323 3.118 -18.535 1.00 88.38 168 ASP A CA 1
ATOM 1312 C C . ASP A 1 168 ? 9.157 3.126 -19.558 1.00 88.38 168 ASP A C 1
ATOM 1314 O O . ASP A 1 168 ? 8.085 2.548 -19.339 1.00 88.38 168 ASP A O 1
ATOM 1318 N N . ILE A 1 169 ? 9.402 3.680 -20.754 1.00 89.88 169 ILE A N 1
ATOM 1319 C CA . ILE A 1 169 ? 8.494 3.604 -21.915 1.00 89.88 169 ILE A CA 1
ATOM 1320 C C . ILE A 1 169 ? 8.411 2.164 -22.452 1.00 89.88 169 ILE A C 1
ATOM 1322 O O . ILE A 1 169 ? 7.340 1.689 -22.838 1.00 89.88 169 ILE A O 1
ATOM 1326 N N . ILE A 1 170 ? 9.527 1.432 -22.471 1.00 88.75 170 ILE A N 1
ATOM 1327 C CA . ILE A 1 170 ? 9.539 0.036 -22.930 1.00 88.75 170 ILE A CA 1
ATOM 1328 C C . ILE A 1 170 ? 8.904 -0.890 -21.880 1.00 88.75 170 ILE A C 1
ATOM 1330 O O . ILE A 1 170 ? 8.121 -1.763 -22.250 1.00 88.75 170 ILE A O 1
ATOM 1334 N N . GLY A 1 171 ? 9.122 -0.647 -20.585 1.00 88.94 171 GLY A N 1
ATOM 1335 C CA . GLY A 1 171 ? 8.461 -1.364 -19.492 1.00 88.94 171 GLY A CA 1
ATOM 1336 C C . GLY A 1 171 ? 6.933 -1.248 -19.539 1.00 88.94 171 GLY A C 1
ATOM 1337 O O . GLY A 1 171 ? 6.230 -2.258 -19.602 1.00 88.94 171 GLY A O 1
ATOM 1338 N N . SER A 1 172 ? 6.408 -0.024 -19.635 1.00 90.62 172 SER A N 1
ATOM 1339 C CA . SER A 1 172 ? 4.966 0.208 -19.840 1.00 90.62 172 SER A CA 1
ATOM 1340 C C . SER A 1 172 ? 4.436 -0.428 -21.133 1.00 90.62 172 SER A C 1
ATOM 1342 O O . SER A 1 172 ? 3.346 -1.001 -21.131 1.00 90.62 172 SER A O 1
ATOM 1344 N N . THR A 1 173 ? 5.220 -0.434 -22.218 1.00 90.06 173 THR A N 1
ATOM 1345 C CA . THR A 1 173 ? 4.855 -1.125 -23.471 1.00 90.06 173 THR A CA 1
ATOM 1346 C C . THR A 1 173 ? 4.729 -2.645 -23.289 1.00 90.06 173 THR A C 1
ATOM 1348 O O . THR A 1 173 ? 3.782 -3.239 -23.808 1.00 90.06 173 THR A O 1
ATOM 1351 N N . LEU A 1 174 ? 5.627 -3.286 -22.531 1.00 89.38 174 LEU A N 1
ATOM 1352 C CA . LEU A 1 174 ? 5.548 -4.720 -22.213 1.00 89.38 174 LEU A CA 1
ATOM 1353 C C . LEU A 1 174 ? 4.270 -5.049 -21.421 1.00 89.38 174 LEU A C 1
ATOM 1355 O O . LEU A 1 174 ? 3.542 -5.980 -21.774 1.00 89.38 174 LEU A O 1
ATOM 1359 N N . ILE A 1 175 ? 3.942 -4.238 -20.410 1.00 89.75 175 ILE A N 1
ATOM 1360 C CA . ILE A 1 175 ? 2.721 -4.394 -19.601 1.00 89.75 175 ILE A CA 1
ATOM 1361 C C . ILE A 1 175 ? 1.464 -4.179 -20.464 1.00 89.75 175 ILE A C 1
ATOM 1363 O O . ILE A 1 175 ? 0.514 -4.959 -20.382 1.00 89.75 175 ILE A O 1
ATOM 1367 N N . ALA A 1 176 ? 1.458 -3.178 -21.353 1.00 87.62 176 ALA A N 1
ATOM 1368 C CA . ALA A 1 176 ? 0.356 -2.925 -22.285 1.00 87.62 176 ALA A CA 1
ATOM 1369 C C . ALA A 1 176 ? 0.120 -4.113 -23.237 1.00 87.62 176 ALA A C 1
ATOM 1371 O O . ALA A 1 176 ? -1.016 -4.554 -23.435 1.00 87.62 176 ALA A O 1
ATOM 1372 N N . LEU A 1 177 ? 1.197 -4.677 -23.794 1.00 80.69 177 LEU A N 1
ATOM 1373 C CA . LEU A 1 177 ? 1.131 -5.871 -24.638 1.00 80.69 177 LEU A CA 1
ATOM 1374 C C . LEU A 1 177 ? 0.575 -7.081 -23.879 1.00 80.69 177 LEU A C 1
ATOM 1376 O O . LEU A 1 177 ? -0.187 -7.847 -24.469 1.00 80.69 177 LEU A O 1
ATOM 1380 N N . ARG A 1 178 ? 0.885 -7.225 -22.583 1.00 80.75 178 ARG A N 1
ATOM 1381 C CA . ARG A 1 178 ? 0.361 -8.314 -21.748 1.00 80.75 178 ARG A CA 1
ATOM 1382 C C . ARG A 1 178 ? -1.081 -8.103 -21.274 1.00 80.75 178 ARG A C 1
ATOM 1384 O O . ARG A 1 178 ? -1.814 -9.079 -21.150 1.00 80.75 178 ARG A O 1
ATOM 1391 N N . MET A 1 179 ? -1.537 -6.867 -21.077 1.00 79.06 179 MET A N 1
ATOM 1392 C CA . MET A 1 179 ? -2.938 -6.577 -20.720 1.00 79.06 179 MET A CA 1
ATOM 1393 C C . MET A 1 179 ? -3.915 -6.814 -21.887 1.00 79.06 179 MET A C 1
ATOM 1395 O O . MET A 1 179 ? -5.079 -7.146 -21.672 1.00 79.06 179 MET A O 1
ATOM 1399 N N . ARG A 1 180 ? -3.453 -6.674 -23.135 1.00 69.50 180 ARG A N 1
ATOM 1400 C CA . ARG A 1 180 ? -4.287 -6.718 -24.351 1.00 69.50 180 ARG A CA 1
ATOM 1401 C C . ARG A 1 180 ? -4.917 -8.071 -24.767 1.00 69.50 180 ARG A C 1
ATOM 1403 O O . ARG A 1 180 ? -6.007 -8.010 -25.333 1.00 69.50 180 ARG A O 1
ATOM 1410 N N . PRO A 1 181 ? -4.326 -9.272 -24.572 1.00 58.06 181 PRO A N 1
ATOM 1411 C CA . PRO A 1 181 ? -4.790 -10.501 -25.241 1.00 58.06 181 PRO A CA 1
ATOM 1412 C C . PRO A 1 181 ? -6.208 -10.956 -24.873 1.00 58.06 181 PRO A C 1
ATOM 1414 O O . PRO A 1 181 ? -6.836 -11.667 -25.651 1.00 58.06 181 PRO A O 1
ATOM 1417 N N . ASN A 1 182 ? -6.710 -10.528 -23.711 1.00 59.50 182 ASN A N 1
ATOM 1418 C CA . ASN A 1 182 ? -8.035 -10.880 -23.195 1.00 59.50 182 ASN A CA 1
ATOM 1419 C C . ASN A 1 182 ? -9.053 -9.726 -23.324 1.00 59.50 182 ASN A C 1
ATOM 1421 O O . ASN A 1 182 ? -10.146 -9.818 -22.770 1.00 59.50 182 ASN A O 1
ATOM 1425 N N . GLN A 1 183 ? -8.694 -8.624 -23.995 1.00 65.00 183 GLN A N 1
ATOM 1426 C CA . GLN A 1 183 ? -9.451 -7.367 -23.987 1.00 65.00 183 GLN A CA 1
ATOM 1427 C C . GLN A 1 183 ? -10.159 -7.085 -25.324 1.00 65.00 183 GLN A C 1
ATOM 1429 O O . GLN A 1 183 ? -9.624 -7.419 -26.387 1.00 65.00 183 GLN A O 1
ATOM 1434 N N . PRO A 1 184 ? -11.343 -6.437 -25.320 1.00 62.16 1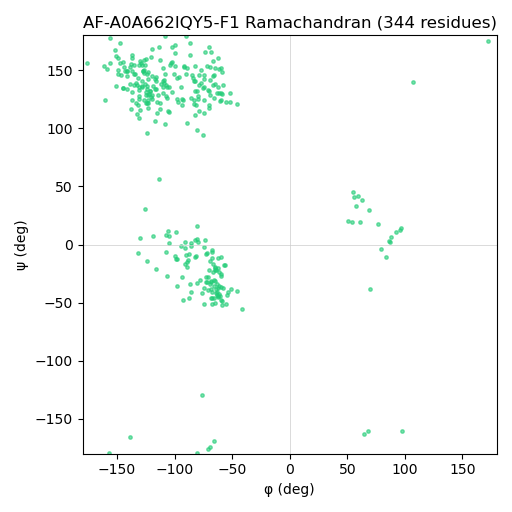84 PRO A N 1
ATOM 1435 C CA . PRO A 1 184 ? -12.010 -6.020 -26.549 1.00 62.16 184 PRO A CA 1
ATOM 1436 C C . PRO A 1 184 ? -11.129 -5.087 -27.387 1.00 62.16 184 PRO A C 1
ATOM 1438 O O . PRO A 1 184 ? -10.549 -4.137 -26.876 1.00 62.16 184 PRO A O 1
ATOM 1441 N N . ILE A 1 185 ? -11.093 -5.286 -28.708 1.00 57.41 185 ILE A N 1
ATOM 1442 C CA . ILE A 1 185 ? -10.218 -4.538 -29.641 1.00 57.41 185 ILE A CA 1
ATOM 1443 C C . ILE A 1 185 ? -10.424 -3.004 -29.585 1.00 57.41 185 ILE A C 1
ATOM 1445 O O . ILE A 1 185 ? -9.555 -2.251 -30.019 1.00 57.41 185 ILE A O 1
ATOM 1449 N N . GLN A 1 186 ? -11.548 -2.539 -29.031 1.00 56.09 186 GLN A N 1
ATOM 1450 C CA . GLN A 1 186 ? -11.895 -1.124 -28.860 1.00 56.09 186 GLN A CA 1
ATOM 1451 C C . GLN A 1 186 ? -11.253 -0.449 -27.628 1.00 56.09 186 GLN A C 1
ATOM 1453 O O . GLN A 1 186 ? -11.338 0.773 -27.513 1.00 56.09 186 GLN A O 1
ATOM 1458 N N . SER A 1 187 ? -10.619 -1.187 -26.708 1.00 63.34 187 SER A N 1
ATOM 1459 C CA . SER A 1 187 ? -9.954 -0.594 -25.540 1.00 63.34 187 SER A CA 1
ATOM 1460 C C . SER A 1 187 ? -8.566 -0.046 -25.902 1.00 63.34 187 SER A C 1
ATOM 1462 O O . SER A 1 187 ? -7.584 -0.791 -25.964 1.00 63.34 187 SER A O 1
ATOM 1464 N N . SER A 1 188 ? -8.477 1.264 -26.127 1.00 67.25 188 SER A N 1
ATOM 1465 C CA . SER A 1 188 ? -7.198 1.975 -26.239 1.00 67.25 188 SER A CA 1
ATOM 1466 C C . SER A 1 188 ? -6.546 2.149 -24.868 1.00 67.25 188 SER A C 1
ATOM 1468 O O . SER A 1 188 ? -7.204 2.586 -23.926 1.00 67.25 188 SER A O 1
ATOM 1470 N N . PHE A 1 189 ? -5.241 1.889 -24.769 1.00 78.06 189 PHE A N 1
ATOM 1471 C CA . PHE A 1 189 ? -4.445 2.374 -23.640 1.00 78.06 189 PHE A CA 1
ATOM 1472 C C . PHE A 1 189 ? -4.295 3.895 -23.733 1.00 78.06 189 PHE A C 1
ATOM 1474 O O . PHE A 1 189 ? -4.106 4.437 -24.825 1.00 78.06 189 PHE A O 1
ATOM 1481 N N . ILE A 1 190 ? -4.353 4.566 -22.586 1.00 87.00 190 ILE A N 1
ATOM 1482 C CA . ILE A 1 190 ? -4.014 5.982 -22.435 1.00 87.00 190 ILE A CA 1
ATOM 1483 C C . ILE A 1 190 ? -2.719 6.052 -21.624 1.00 87.00 190 ILE A C 1
ATOM 1485 O O . ILE A 1 190 ? -2.546 5.287 -20.674 1.00 87.00 190 ILE A O 1
ATOM 1489 N N . SER A 1 191 ? -1.832 6.971 -21.992 1.00 89.88 191 SER A N 1
ATOM 1490 C CA . SER A 1 191 ? -0.645 7.315 -21.209 1.00 89.88 191 SER A CA 1
ATOM 1491 C C . SER A 1 191 ? -0.651 8.815 -20.951 1.00 89.88 191 SER A C 1
ATOM 1493 O O . SER A 1 191 ? -0.832 9.594 -21.887 1.00 89.88 191 SER A O 1
ATOM 1495 N N . TYR A 1 192 ? -0.442 9.204 -19.699 1.00 92.06 192 TYR A N 1
ATOM 1496 C CA . TYR A 1 192 ? -0.234 10.586 -19.286 1.00 92.06 192 TYR A CA 1
ATOM 1497 C C . TYR A 1 192 ? 1.240 10.836 -18.981 1.00 92.06 192 TYR A C 1
ATOM 1499 O O . TYR A 1 192 ? 1.982 9.922 -18.605 1.00 92.06 192 TYR A O 1
ATOM 1507 N N . HIS A 1 193 ? 1.639 12.094 -19.118 1.00 92.06 193 HIS A N 1
ATOM 1508 C CA . HIS A 1 193 ? 2.888 12.591 -18.573 1.00 92.06 193 HIS A CA 1
ATOM 1509 C C . HIS A 1 193 ? 2.715 12.795 -17.062 1.00 92.06 193 HIS A C 1
ATOM 1511 O O . HIS A 1 193 ? 1.667 13.265 -16.614 1.00 92.06 193 HIS A O 1
ATOM 1517 N N . ASP A 1 194 ? 3.705 12.444 -16.252 1.00 94.19 194 ASP A N 1
ATOM 1518 C CA . ASP A 1 194 ? 3.581 12.527 -14.794 1.00 94.19 194 ASP A CA 1
ATOM 1519 C C . ASP A 1 194 ? 3.388 13.962 -14.279 1.00 94.19 194 ASP A C 1
ATOM 1521 O O . ASP A 1 194 ? 2.594 14.169 -13.364 1.00 94.19 194 ASP A O 1
ATOM 1525 N N . THR A 1 195 ? 3.991 14.962 -14.930 1.00 93.88 195 THR A N 1
ATOM 1526 C CA . THR A 1 195 ? 3.754 16.390 -14.636 1.00 93.88 195 THR A CA 1
ATOM 1527 C C . THR A 1 195 ? 2.343 16.879 -14.972 1.00 93.88 195 THR A C 1
ATOM 1529 O O . THR A 1 195 ? 1.964 17.956 -14.518 1.00 93.88 195 THR A O 1
ATOM 1532 N N . ASP A 1 196 ? 1.579 16.144 -15.789 1.00 92.12 196 ASP A N 1
ATOM 1533 C CA . ASP A 1 196 ? 0.163 16.455 -16.037 1.00 92.12 196 ASP A CA 1
ATOM 1534 C C . ASP A 1 196 ? -0.708 15.926 -14.886 1.00 92.12 196 ASP A C 1
ATOM 1536 O O . ASP A 1 196 ? -1.721 16.533 -14.543 1.00 92.12 196 ASP A O 1
ATOM 1540 N N . VAL A 1 197 ? -0.301 14.798 -14.290 1.00 92.94 197 VAL A N 1
ATOM 1541 C CA . VAL A 1 197 ? -1.014 14.076 -13.222 1.00 92.94 197 VAL A CA 1
ATOM 1542 C C . VAL A 1 197 ? -0.662 14.603 -11.831 1.00 92.94 197 VAL A C 1
ATOM 1544 O O . VAL A 1 197 ? -1.512 14.591 -10.942 1.00 92.94 197 VAL A O 1
ATOM 1547 N N . VAL A 1 198 ? 0.577 15.048 -11.619 1.00 94.38 198 VAL A N 1
ATOM 1548 C CA . VAL A 1 198 ? 1.123 15.426 -10.310 1.00 94.38 198 VAL A CA 1
ATOM 1549 C C . VAL A 1 198 ? 1.801 16.792 -10.401 1.00 94.38 198 VAL A C 1
ATOM 1551 O O . VAL A 1 198 ? 2.679 17.023 -11.229 1.00 94.38 198 VAL A O 1
ATOM 1554 N N . GLY A 1 199 ? 1.419 17.705 -9.512 1.00 93.94 199 GLY A N 1
ATOM 1555 C CA . GLY A 1 199 ? 2.086 18.988 -9.321 1.00 93.94 199 GLY A CA 1
ATOM 1556 C C . GLY A 1 199 ? 3.167 18.925 -8.240 1.00 93.94 199 GLY A C 1
ATOM 1557 O O . GLY A 1 199 ? 3.085 18.133 -7.300 1.00 93.94 199 GLY A O 1
ATOM 1558 N N . TYR A 1 200 ? 4.179 19.787 -8.361 1.00 95.44 200 TYR A N 1
ATOM 1559 C CA . TYR A 1 200 ? 5.260 19.949 -7.384 1.00 95.44 200 TYR A CA 1
ATOM 1560 C C . TYR A 1 200 ? 5.547 21.431 -7.127 1.00 95.44 200 TYR A C 1
ATOM 1562 O O . TYR A 1 200 ? 5.612 22.233 -8.060 1.00 95.44 200 TYR A O 1
ATOM 1570 N N . ASN A 1 201 ? 5.749 21.796 -5.859 1.00 94.81 201 ASN A N 1
ATOM 1571 C CA . ASN A 1 201 ? 6.164 23.134 -5.449 1.00 94.81 201 ASN A CA 1
ATOM 1572 C C . ASN A 1 201 ? 7.627 23.100 -4.959 1.00 94.81 201 ASN A C 1
ATOM 1574 O O . ASN A 1 201 ? 7.873 22.708 -3.814 1.00 94.81 201 ASN A O 1
ATOM 1578 N N . PRO A 1 202 ? 8.604 23.565 -5.764 1.00 92.31 202 PRO A N 1
ATOM 1579 C CA . PRO A 1 202 ? 10.020 23.527 -5.395 1.00 92.31 202 PRO A CA 1
ATOM 1580 C C . PRO A 1 202 ? 10.389 24.462 -4.232 1.00 92.31 202 PRO A C 1
ATOM 1582 O O . PRO A 1 202 ? 11.488 24.356 -3.700 1.00 92.31 202 PRO A O 1
ATOM 1585 N N . SER A 1 203 ? 9.504 25.379 -3.824 1.00 94.31 203 SER A N 1
ATOM 1586 C CA . SER A 1 203 ? 9.722 26.262 -2.669 1.00 94.31 203 SER A CA 1
ATOM 1587 C C . SER A 1 203 ? 9.234 25.675 -1.342 1.00 94.31 203 SER A C 1
ATOM 1589 O O . SER A 1 203 ? 9.607 26.199 -0.295 1.00 94.31 203 SER A O 1
ATOM 1591 N N . THR A 1 204 ? 8.415 24.615 -1.357 1.00 94.50 204 THR A N 1
ATOM 1592 C CA . THR A 1 204 ? 7.941 23.941 -0.131 1.00 94.50 204 THR A CA 1
ATOM 1593 C C . THR A 1 204 ? 8.253 22.446 -0.076 1.00 94.50 204 THR A C 1
ATOM 1595 O O . THR A 1 204 ? 8.127 21.854 0.988 1.00 94.50 204 THR A O 1
ATOM 1598 N N . GLY A 1 205 ? 8.642 21.823 -1.193 1.00 91.25 205 GLY A N 1
ATOM 1599 C CA . GLY A 1 205 ? 8.828 20.371 -1.299 1.00 91.25 205 GLY A CA 1
ATOM 1600 C C . GLY A 1 205 ? 7.519 19.580 -1.468 1.00 91.25 205 GLY A C 1
ATOM 1601 O O . GLY A 1 205 ? 7.559 18.359 -1.647 1.00 91.25 205 GLY A O 1
ATOM 1602 N N . ASN A 1 206 ? 6.367 20.261 -1.431 1.00 94.38 206 ASN A N 1
ATOM 1603 C CA . ASN A 1 206 ? 5.048 19.634 -1.483 1.00 94.38 206 ASN A CA 1
ATOM 1604 C C . ASN A 1 206 ? 4.709 19.142 -2.891 1.00 94.38 206 ASN A C 1
ATOM 1606 O O . ASN A 1 206 ? 5.008 19.805 -3.888 1.00 94.38 206 ASN A O 1
ATOM 1610 N N . MET A 1 207 ? 3.987 18.026 -2.943 1.00 94.62 207 MET A N 1
ATOM 1611 C CA . MET A 1 207 ? 3.414 17.448 -4.154 1.00 94.62 207 MET A CA 1
ATOM 1612 C C . MET A 1 207 ? 1.914 17.229 -3.963 1.00 94.62 207 MET A C 1
ATOM 1614 O O . MET A 1 207 ? 1.453 17.075 -2.832 1.00 94.62 207 MET A O 1
ATOM 1618 N N . TRP A 1 208 ? 1.159 17.222 -5.056 1.00 92.69 208 TRP A N 1
ATOM 1619 C CA . TRP A 1 208 ? -0.279 16.945 -5.060 1.00 92.69 208 TRP A CA 1
ATOM 1620 C C . TRP A 1 208 ? -0.681 16.290 -6.379 1.00 92.69 208 TRP A C 1
ATOM 1622 O O . TRP A 1 208 ? -0.117 16.613 -7.423 1.00 92.69 208 TRP A O 1
ATOM 1632 N N . ILE A 1 209 ? -1.671 15.399 -6.350 1.00 89.31 209 ILE A N 1
ATOM 1633 C CA . ILE A 1 209 ? -2.316 14.907 -7.574 1.00 89.31 209 ILE A CA 1
ATOM 1634 C C . ILE A 1 209 ? -3.237 16.014 -8.116 1.00 89.31 209 ILE A C 1
ATOM 1636 O O . ILE A 1 209 ? -3.834 16.763 -7.343 1.00 89.31 209 ILE A O 1
ATOM 1640 N N . GLY A 1 210 ? -3.289 16.151 -9.442 1.00 82.38 210 GLY A N 1
ATOM 1641 C CA . GLY A 1 210 ? -4.073 17.144 -10.174 1.00 82.38 210 GLY A CA 1
ATOM 1642 C C . GLY A 1 210 ? -5.567 16.814 -10.241 1.00 82.38 210 GLY A C 1
ATOM 1643 O O . GLY A 1 210 ? -6.209 16.564 -9.223 1.00 82.38 210 GLY A O 1
ATOM 1644 N N . ASP A 1 211 ? -6.143 16.849 -11.445 1.00 69.94 211 ASP A N 1
ATOM 1645 C CA . ASP A 1 211 ? -7.565 16.544 -11.645 1.00 69.94 211 ASP A CA 1
ATOM 1646 C C . ASP A 1 211 ? -7.881 15.110 -11.183 1.00 69.94 211 ASP A C 1
ATOM 1648 O O . ASP A 1 211 ? -7.276 14.137 -11.633 1.00 69.94 211 ASP A O 1
ATOM 1652 N N . THR A 1 212 ? -8.839 14.944 -10.273 1.00 66.44 212 THR A N 1
ATOM 1653 C CA . THR A 1 212 ? -9.195 13.620 -9.754 1.00 66.44 212 THR A CA 1
ATOM 1654 C C . THR A 1 212 ? -9.995 12.776 -10.750 1.00 66.44 212 THR A C 1
ATOM 1656 O O . THR A 1 212 ? -10.223 11.603 -10.469 1.00 66.44 212 THR A O 1
ATOM 1659 N N . ALA A 1 213 ? -10.330 13.286 -11.942 1.00 68.19 213 ALA A N 1
ATOM 1660 C CA . ALA A 1 213 ? -11.041 12.562 -13.001 1.00 68.19 213 ALA A CA 1
ATOM 1661 C C . ALA A 1 213 ? -10.266 11.402 -13.677 1.00 68.19 213 ALA A C 1
ATOM 1663 O O . ALA A 1 213 ? -10.842 10.705 -14.516 1.00 68.19 213 ALA A O 1
ATOM 1664 N N . TYR A 1 214 ? -8.987 11.165 -13.350 1.00 78.31 214 TYR A N 1
ATOM 1665 C CA . TYR A 1 214 ? -8.233 10.030 -13.907 1.00 78.31 214 TYR A CA 1
ATOM 1666 C C . TYR A 1 214 ? -8.856 8.652 -13.577 1.00 78.31 214 TYR A C 1
ATOM 1668 O O . TYR A 1 214 ? -9.457 8.477 -12.510 1.00 78.31 214 TYR A O 1
ATOM 1676 N N . PRO A 1 215 ? -8.656 7.634 -14.439 1.00 84.19 215 PRO A N 1
ATOM 1677 C CA . PRO A 1 215 ? -8.918 6.232 -14.098 1.00 84.19 215 PRO A CA 1
ATOM 1678 C C . PRO A 1 215 ? -7.951 5.728 -13.000 1.00 84.19 215 PRO A C 1
ATOM 1680 O O . PRO A 1 215 ? -7.213 6.509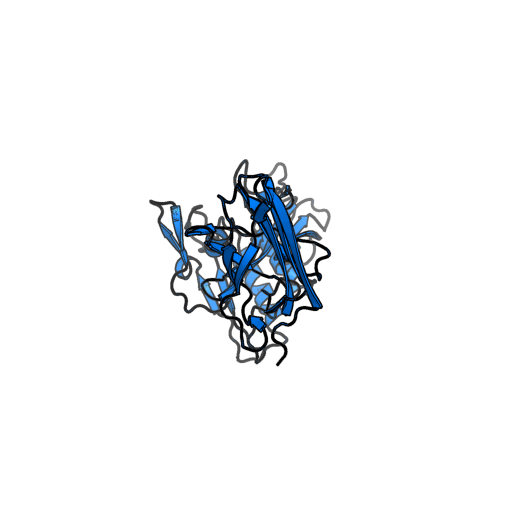 -12.401 1.00 84.19 215 PRO A O 1
ATOM 1683 N N . THR A 1 216 ? -7.917 4.417 -12.731 1.00 91.25 216 THR A N 1
ATOM 1684 C CA . THR A 1 216 ? -6.791 3.834 -11.965 1.00 91.25 216 THR A CA 1
ATOM 1685 C C . THR A 1 216 ? -5.475 4.052 -12.724 1.00 91.25 216 THR A C 1
ATOM 1687 O O . THR A 1 216 ? -5.488 4.173 -13.951 1.00 91.25 216 THR A O 1
ATOM 1690 N N . LEU A 1 217 ? -4.336 4.158 -12.038 1.00 93.88 217 LEU A N 1
ATOM 1691 C CA . LEU A 1 217 ? -3.076 4.551 -12.686 1.00 93.88 217 LEU A CA 1
ATOM 1692 C C . LEU A 1 217 ? -1.973 3.509 -12.490 1.00 93.88 217 LEU A C 1
ATOM 1694 O O . LEU A 1 217 ? -1.841 2.919 -11.418 1.00 93.88 217 LEU A O 1
ATOM 1698 N N . ILE A 1 218 ? -1.165 3.304 -13.533 1.00 95.56 218 ILE A N 1
ATOM 1699 C CA . ILE A 1 218 ? 0.042 2.470 -13.490 1.00 95.56 218 ILE A CA 1
ATOM 1700 C C . ILE A 1 218 ? 1.259 3.356 -13.770 1.00 95.56 218 ILE A C 1
ATOM 1702 O O . ILE A 1 218 ? 1.490 3.778 -14.904 1.00 95.56 218 ILE A O 1
ATOM 1706 N N . SER A 1 219 ? 2.031 3.649 -12.728 1.00 96.62 219 SER A N 1
ATOM 1707 C CA . SER A 1 219 ? 3.298 4.378 -12.816 1.00 96.62 219 SER A CA 1
ATOM 1708 C C . SER A 1 219 ? 4.409 3.433 -13.255 1.00 96.62 219 SER A C 1
ATOM 1710 O O . SER A 1 219 ? 4.570 2.370 -12.653 1.00 96.62 219 SER A O 1
ATOM 1712 N N . VAL A 1 220 ? 5.208 3.840 -14.245 1.00 96.25 220 VAL A N 1
ATOM 1713 C CA . VAL A 1 220 ? 6.454 3.144 -14.605 1.00 96.25 220 VAL A CA 1
ATOM 1714 C C . VAL A 1 220 ? 7.637 4.109 -14.510 1.00 96.25 220 VAL A C 1
ATOM 1716 O O . VAL A 1 220 ? 7.584 5.225 -15.032 1.00 96.25 220 VAL A O 1
ATOM 1719 N N . GLY A 1 221 ? 8.682 3.673 -13.810 1.00 95.56 221 GLY A N 1
ATOM 1720 C CA . GLY A 1 221 ? 9.836 4.473 -13.403 1.00 95.56 221 GLY A CA 1
ATOM 1721 C C . GLY A 1 221 ? 9.808 4.783 -11.905 1.00 95.56 221 GLY A C 1
ATOM 1722 O O . GLY A 1 221 ? 8.750 5.047 -11.335 1.00 95.56 221 GLY A O 1
ATOM 1723 N N . GLY A 1 222 ? 10.979 4.724 -11.263 1.00 95.56 222 GLY A N 1
ATOM 1724 C CA . GLY A 1 222 ? 11.137 5.010 -9.833 1.00 95.56 222 GLY A CA 1
ATOM 1725 C C . GLY A 1 222 ? 10.958 6.499 -9.479 1.00 95.56 222 GLY A C 1
ATOM 1726 O O . GLY A 1 222 ? 10.943 7.360 -10.362 1.00 95.56 222 GLY A O 1
ATOM 1727 N N . PRO A 1 223 ? 10.882 6.847 -8.182 1.00 95.69 223 PRO A N 1
ATOM 1728 C CA . PRO A 1 223 ? 10.533 8.193 -7.714 1.00 95.69 223 PRO A CA 1
ATOM 1729 C C . PRO A 1 223 ? 11.560 9.267 -8.085 1.00 95.69 223 PRO A C 1
ATOM 1731 O O . PRO A 1 223 ? 11.227 10.445 -8.164 1.00 95.69 223 PRO A O 1
ATOM 1734 N N . GLY A 1 224 ? 12.802 8.883 -8.393 1.00 93.56 224 GLY A N 1
ATOM 1735 C CA . GLY A 1 224 ? 13.783 9.810 -8.956 1.00 93.56 224 GLY A CA 1
ATOM 1736 C C . GLY A 1 224 ? 13.355 10.430 -10.295 1.00 93.56 224 GLY A C 1
ATOM 1737 O O . GLY A 1 224 ? 13.823 11.520 -10.611 1.00 93.56 224 GLY A O 1
ATOM 1738 N N . VAL A 1 225 ? 12.490 9.756 -11.064 1.00 95.00 225 VAL A N 1
ATOM 1739 C CA . VAL A 1 225 ? 12.107 10.138 -12.436 1.00 95.00 225 VAL A CA 1
ATOM 1740 C C . VAL A 1 225 ? 10.601 10.131 -12.715 1.00 95.00 225 VAL A C 1
ATOM 1742 O O . VAL A 1 225 ? 10.215 10.538 -13.804 1.00 95.00 225 VAL A O 1
ATOM 1745 N N . ASN A 1 226 ? 9.763 9.658 -11.787 1.00 96.94 226 ASN A N 1
ATOM 1746 C CA . ASN A 1 226 ? 8.307 9.635 -11.931 1.00 96.94 226 ASN A CA 1
ATOM 1747 C C . ASN A 1 226 ? 7.629 10.175 -10.662 1.00 96.94 226 ASN A C 1
ATOM 1749 O O . ASN A 1 226 ? 7.668 9.562 -9.590 1.00 96.94 226 ASN A O 1
ATOM 1753 N N . MET A 1 227 ? 6.984 11.331 -10.791 1.00 96.31 227 MET A N 1
ATOM 1754 C CA . MET A 1 227 ? 6.342 12.065 -9.707 1.00 96.31 227 MET A CA 1
ATOM 1755 C C . MET A 1 227 ? 5.128 11.346 -9.106 1.00 96.31 227 MET A C 1
ATOM 1757 O O . MET A 1 227 ? 4.822 11.584 -7.939 1.00 96.31 227 MET A O 1
ATOM 1761 N N . LEU A 1 228 ? 4.459 10.439 -9.829 1.00 95.94 228 LEU A N 1
ATOM 1762 C CA . LEU A 1 228 ? 3.395 9.621 -9.230 1.00 95.94 228 LEU A CA 1
ATOM 1763 C C . LEU A 1 228 ? 3.966 8.548 -8.294 1.00 95.94 228 LEU A C 1
ATOM 1765 O O . LEU A 1 228 ? 3.354 8.247 -7.269 1.00 95.94 228 LEU A O 1
ATOM 1769 N N . PHE A 1 229 ? 5.162 8.029 -8.592 1.00 97.44 229 PHE A N 1
ATOM 1770 C CA . PHE A 1 229 ? 5.884 7.176 -7.651 1.00 97.44 229 PHE A CA 1
ATOM 1771 C C . PHE A 1 229 ? 6.334 8.001 -6.431 1.00 97.44 229 PHE A C 1
ATOM 1773 O O . PHE A 1 229 ? 6.019 7.638 -5.303 1.00 97.44 229 PHE A O 1
ATOM 1780 N N . ASP A 1 230 ? 6.997 9.147 -6.629 1.00 97.12 230 ASP A N 1
ATOM 1781 C CA . ASP A 1 230 ? 7.540 10.000 -5.545 1.00 97.12 230 ASP A CA 1
ATOM 1782 C C . ASP A 1 230 ? 6.469 10.627 -4.626 1.00 97.12 230 ASP A C 1
ATOM 1784 O O . ASP A 1 230 ? 6.755 10.952 -3.469 1.00 97.12 230 ASP A O 1
ATOM 1788 N N . TYR A 1 231 ? 5.223 10.750 -5.103 1.00 95.94 231 TYR A N 1
ATOM 1789 C CA . TYR A 1 231 ? 4.071 11.147 -4.287 1.00 95.94 231 TYR A CA 1
ATOM 1790 C C . TYR A 1 231 ? 3.684 10.078 -3.251 1.00 95.94 231 TYR A C 1
ATOM 1792 O O . TYR A 1 231 ? 3.476 10.399 -2.082 1.00 95.94 231 TYR A O 1
ATOM 1800 N N . TYR A 1 232 ? 3.609 8.809 -3.665 1.00 96.19 232 TYR A N 1
ATOM 1801 C CA . TYR A 1 232 ? 3.145 7.698 -2.822 1.00 96.19 232 TYR A CA 1
ATOM 1802 C C . TYR A 1 232 ? 4.270 6.884 -2.167 1.00 96.19 232 TYR A C 1
ATOM 1804 O O . TYR A 1 232 ? 3.984 6.100 -1.265 1.00 96.19 232 TYR A O 1
ATOM 1812 N N . ASN A 1 233 ? 5.527 7.054 -2.595 1.00 97.19 233 ASN A N 1
ATOM 1813 C CA . ASN A 1 233 ? 6.686 6.249 -2.189 1.00 97.19 233 ASN A CA 1
ATOM 1814 C C . ASN A 1 233 ? 6.694 5.925 -0.686 1.00 97.19 233 ASN A C 1
ATOM 1816 O O . ASN A 1 233 ? 6.657 4.762 -0.303 1.00 97.19 233 ASN A O 1
ATOM 1820 N N . ASN A 1 234 ? 6.628 6.952 0.161 1.00 93.88 234 ASN A N 1
ATOM 1821 C CA . ASN A 1 234 ? 6.799 6.830 1.612 1.00 93.88 234 ASN A CA 1
ATOM 1822 C C . ASN A 1 234 ? 5.600 6.188 2.352 1.00 93.88 234 ASN A C 1
ATOM 1824 O O . ASN A 1 234 ? 5.613 6.141 3.581 1.00 93.88 234 ASN A O 1
ATOM 1828 N N . ILE A 1 235 ? 4.556 5.731 1.646 1.00 93.75 235 ILE A N 1
ATOM 1829 C CA . ILE A 1 235 ? 3.435 4.962 2.225 1.00 93.75 235 ILE A CA 1
ATOM 1830 C C . ILE A 1 235 ? 3.296 3.547 1.633 1.00 93.75 235 ILE A C 1
ATOM 1832 O O . ILE A 1 235 ? 2.323 2.842 1.923 1.00 93.75 235 ILE A O 1
ATOM 1836 N N . LEU A 1 236 ? 4.253 3.117 0.805 1.00 96.56 236 LEU A N 1
ATOM 1837 C CA . LEU A 1 236 ? 4.312 1.759 0.270 1.00 96.56 236 LEU A CA 1
ATOM 1838 C C . LEU A 1 236 ? 4.957 0.775 1.274 1.00 96.56 236 LEU A C 1
ATOM 1840 O O . LEU A 1 236 ? 5.790 1.182 2.081 1.00 96.56 236 LEU A O 1
ATOM 1844 N N . PRO A 1 237 ? 4.634 -0.535 1.222 1.00 96.19 237 PRO A N 1
ATOM 1845 C CA . PRO A 1 237 ? 5.267 -1.542 2.087 1.00 96.19 237 PRO A CA 1
ATOM 1846 C C . PRO A 1 237 ? 6.740 -1.835 1.749 1.00 96.19 237 PRO A C 1
ATOM 1848 O O . PRO A 1 237 ? 7.471 -2.330 2.608 1.00 96.19 237 PRO A O 1
ATOM 1851 N N . ALA A 1 238 ? 7.147 -1.531 0.515 1.00 98.12 238 ALA A N 1
ATOM 1852 C CA . ALA A 1 238 ? 8.526 -1.381 0.064 1.00 98.12 238 ALA A CA 1
ATOM 1853 C C . ALA A 1 238 ? 8.625 -0.032 -0.652 1.00 98.12 238 ALA A C 1
ATOM 1855 O O . ALA A 1 238 ? 7.733 0.295 -1.439 1.00 98.12 238 ALA A O 1
ATOM 1856 N N . TYR A 1 239 ? 9.671 0.743 -0.386 1.00 98.25 239 TYR A N 1
ATOM 1857 C CA . TYR A 1 239 ? 9.827 2.110 -0.885 1.00 98.25 239 TYR A CA 1
ATOM 1858 C C . TYR A 1 239 ? 11.290 2.429 -1.184 1.00 98.25 239 TYR A C 1
ATOM 1860 O O . TYR A 1 239 ? 12.198 1.810 -0.638 1.00 98.25 239 TYR A O 1
ATOM 1868 N N . PHE A 1 240 ? 11.539 3.404 -2.056 1.00 98.19 240 PHE A N 1
ATOM 1869 C CA . PHE A 1 240 ? 12.900 3.862 -2.312 1.00 98.19 240 PHE A CA 1
ATOM 1870 C C . PHE A 1 240 ? 13.353 4.862 -1.259 1.00 98.19 240 PHE A C 1
ATOM 1872 O O . PHE A 1 240 ? 12.614 5.779 -0.894 1.00 98.19 240 PHE A O 1
ATOM 1879 N N . SER A 1 241 ? 14.609 4.737 -0.862 1.00 96.50 241 SER A N 1
ATOM 1880 C CA . SER A 1 241 ? 15.314 5.675 -0.005 1.00 96.50 241 SER A CA 1
ATOM 1881 C C . SER A 1 241 ? 16.544 6.226 -0.717 1.00 96.50 241 SER A C 1
ATOM 1883 O O . SER A 1 241 ? 16.992 5.688 -1.732 1.00 96.50 241 SER A O 1
ATOM 1885 N N . LYS A 1 242 ? 17.057 7.351 -0.215 1.00 92.62 242 LYS A N 1
ATOM 1886 C CA . LYS A 1 242 ? 18.219 8.064 -0.770 1.00 92.62 242 LYS A CA 1
ATOM 1887 C C . LYS A 1 242 ? 19.281 8.391 0.286 1.00 92.62 242 LYS A C 1
ATOM 1889 O O . LYS A 1 242 ? 20.247 9.094 -0.015 1.00 92.62 242 LYS A O 1
ATOM 1894 N N . GLU A 1 243 ? 19.109 7.923 1.522 1.00 90.56 243 GLU A N 1
ATOM 1895 C CA . GLU A 1 243 ? 20.155 8.024 2.542 1.00 90.56 243 GLU A CA 1
ATOM 1896 C C . GLU A 1 243 ? 21.306 7.074 2.179 1.00 90.56 243 GLU A C 1
ATOM 1898 O O . GLU A 1 243 ? 21.071 5.947 1.761 1.00 90.56 243 GLU A O 1
ATOM 1903 N N . GLY A 1 244 ? 22.556 7.551 2.212 1.00 87.31 244 GLY A N 1
ATOM 1904 C CA . GLY A 1 244 ? 23.738 6.826 1.709 1.00 87.31 244 GLY A CA 1
ATOM 1905 C C . GLY A 1 244 ? 23.813 6.658 0.177 1.00 87.31 244 GLY A C 1
ATOM 1906 O O . GLY A 1 244 ? 24.887 6.803 -0.405 1.00 87.31 244 GLY A O 1
ATOM 1907 N N . GLY A 1 245 ? 22.683 6.424 -0.488 1.00 91.75 245 GLY A N 1
ATOM 1908 C CA . GLY A 1 245 ? 22.526 6.253 -1.933 1.00 91.75 245 GLY A CA 1
ATOM 1909 C C . GLY A 1 245 ? 21.098 5.818 -2.273 1.00 91.75 245 GLY A C 1
ATOM 1910 O O . GLY A 1 245 ? 20.293 5.596 -1.371 1.00 91.75 245 GLY A O 1
ATOM 1911 N N . TRP A 1 246 ? 20.758 5.705 -3.562 1.00 94.94 246 TRP A N 1
ATOM 1912 C CA . TRP A 1 246 ? 19.455 5.146 -3.944 1.00 94.94 246 TRP A CA 1
ATOM 1913 C C . TRP A 1 246 ? 19.412 3.641 -3.649 1.00 94.94 246 TRP A C 1
ATOM 1915 O O . TRP A 1 246 ? 20.197 2.879 -4.213 1.00 94.94 246 TRP A O 1
ATOM 1925 N N . HIS A 1 247 ? 18.474 3.236 -2.800 1.00 97.62 247 HIS A N 1
ATOM 1926 C CA . HIS A 1 247 ? 18.231 1.851 -2.399 1.00 97.62 247 HIS A CA 1
ATOM 1927 C C . HIS A 1 247 ? 16.735 1.634 -2.127 1.00 97.62 247 HIS A C 1
ATOM 1929 O O . HIS A 1 247 ? 15.950 2.584 -2.185 1.00 97.62 247 HIS A O 1
ATOM 1935 N N . ILE A 1 248 ? 16.322 0.392 -1.873 1.00 98.56 248 ILE A N 1
ATOM 1936 C CA . ILE A 1 248 ? 14.955 0.047 -1.458 1.00 98.56 248 ILE A CA 1
ATOM 1937 C C . ILE A 1 248 ? 14.977 -0.336 0.021 1.00 98.56 248 ILE A C 1
ATOM 1939 O O . ILE A 1 248 ? 15.743 -1.213 0.409 1.00 98.56 248 ILE A O 1
ATOM 1943 N N . GLU A 1 249 ? 14.116 0.288 0.818 1.00 98.19 249 GLU A N 1
ATOM 1944 C CA . GLU A 1 249 ? 13.790 -0.103 2.192 1.00 98.19 249 GLU A CA 1
ATOM 1945 C C . GLU A 1 249 ? 12.431 -0.828 2.212 1.00 98.19 249 GLU A C 1
ATOM 1947 O O . GLU A 1 249 ? 11.584 -0.652 1.327 1.00 98.19 249 GLU A O 1
ATOM 1952 N N . THR A 1 250 ? 12.196 -1.644 3.238 1.00 98.06 250 THR A N 1
ATOM 1953 C CA . THR A 1 250 ? 10.969 -2.441 3.387 1.00 98.06 250 THR A CA 1
ATOM 1954 C C . THR A 1 250 ? 10.439 -2.410 4.817 1.00 98.06 250 THR A C 1
ATOM 1956 O O . THR A 1 250 ? 11.187 -2.340 5.790 1.00 98.06 250 THR A O 1
ATOM 1959 N N . THR A 1 251 ? 9.118 -2.517 4.967 1.00 95.69 251 THR A N 1
ATOM 1960 C CA . THR A 1 251 ? 8.438 -2.524 6.282 1.00 95.69 251 THR A CA 1
ATOM 1961 C C . THR A 1 251 ? 8.723 -3.765 7.142 1.00 95.69 251 THR A C 1
ATOM 1963 O O . THR A 1 251 ? 8.336 -3.803 8.309 1.00 95.69 251 THR A O 1
ATOM 1966 N N . THR A 1 252 ? 9.426 -4.759 6.598 1.00 94.88 252 THR A N 1
ATOM 1967 C CA . THR A 1 252 ? 9.980 -5.923 7.308 1.00 94.88 252 THR A CA 1
ATOM 1968 C C . THR A 1 252 ? 11.385 -5.672 7.871 1.00 94.88 252 THR A C 1
ATOM 1970 O O . THR A 1 252 ? 11.834 -6.440 8.722 1.00 94.88 252 THR A O 1
ATOM 1973 N N . GLY A 1 253 ? 12.055 -4.589 7.455 1.00 96.19 253 GLY A N 1
ATOM 1974 C CA . GLY A 1 253 ? 13.393 -4.196 7.910 1.00 96.19 253 GLY A CA 1
ATOM 1975 C C . GLY A 1 253 ? 14.549 -4.628 7.001 1.00 96.19 253 GLY A C 1
ATOM 1976 O O . GLY A 1 253 ? 15.694 -4.586 7.446 1.00 96.19 253 GLY A O 1
ATOM 1977 N N . ASN A 1 254 ? 14.280 -5.046 5.758 1.00 97.94 254 ASN A N 1
ATOM 1978 C CA . ASN A 1 254 ? 15.318 -5.333 4.762 1.00 97.94 254 ASN A CA 1
ATOM 1979 C C . ASN A 1 254 ? 15.664 -4.090 3.928 1.00 97.94 254 ASN A C 1
ATOM 1981 O O . ASN A 1 254 ? 14.781 -3.300 3.577 1.00 97.94 254 ASN A O 1
ATOM 1985 N N . GLU A 1 255 ? 16.935 -3.990 3.537 1.00 97.81 255 GLU A N 1
ATOM 1986 C CA . GLU A 1 255 ? 17.459 -3.010 2.582 1.00 97.81 255 GLU A CA 1
ATOM 1987 C C . GLU A 1 255 ? 18.017 -3.714 1.336 1.00 97.81 255 GLU A C 1
ATOM 1989 O O . GLU A 1 255 ? 18.678 -4.750 1.449 1.00 97.81 255 GLU A O 1
ATOM 1994 N N . TYR A 1 256 ? 17.822 -3.124 0.155 1.00 98.00 256 TYR A N 1
ATOM 1995 C CA . TYR A 1 256 ? 18.323 -3.651 -1.116 1.00 98.00 256 TYR A CA 1
ATOM 1996 C C . TYR A 1 256 ? 19.028 -2.571 -1.938 1.00 98.00 256 TYR A C 1
ATOM 1998 O O . TYR A 1 256 ? 18.430 -1.562 -2.318 1.00 98.00 256 TYR A O 1
ATOM 2006 N N . TRP A 1 257 ? 20.309 -2.804 -2.224 1.00 97.00 257 TRP A N 1
ATOM 2007 C CA . TRP A 1 257 ? 21.235 -1.842 -2.816 1.00 97.00 257 TRP A CA 1
ATOM 2008 C C . TRP A 1 257 ? 21.695 -2.316 -4.200 1.00 97.00 257 TRP A C 1
ATOM 2010 O O . TRP A 1 257 ? 22.071 -3.472 -4.367 1.00 97.00 257 TRP A O 1
ATOM 202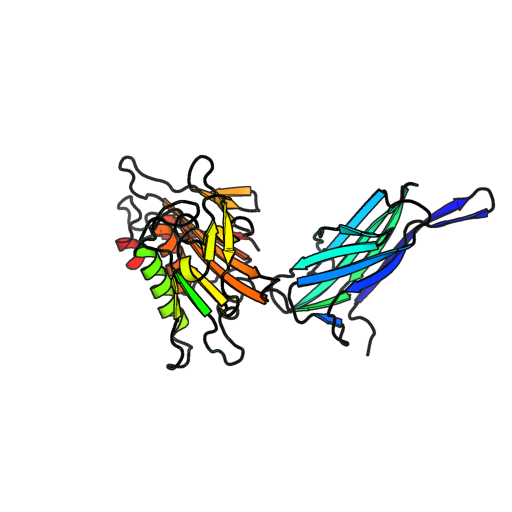0 N N . ARG A 1 258 ? 21.684 -1.426 -5.200 1.00 94.75 258 ARG A N 1
ATOM 2021 C CA . ARG A 1 258 ? 22.163 -1.721 -6.564 1.00 94.75 258 ARG A CA 1
ATOM 2022 C C . ARG A 1 258 ? 23.685 -1.904 -6.575 1.00 94.75 258 ARG A C 1
ATOM 2024 O O . ARG A 1 258 ? 24.403 -1.007 -6.132 1.00 94.75 258 ARG A O 1
ATOM 2031 N N . GLU A 1 259 ? 24.174 -3.003 -7.145 1.00 94.81 259 GLU A N 1
ATOM 2032 C CA . GLU A 1 259 ? 25.612 -3.266 -7.274 1.00 94.81 259 GLU A CA 1
ATOM 2033 C C . GLU A 1 259 ? 26.154 -2.814 -8.638 1.00 94.81 259 GLU A C 1
ATOM 2035 O O . GLU A 1 259 ? 25.562 -3.062 -9.696 1.00 94.81 259 GLU A O 1
ATOM 2040 N N . LEU A 1 260 ? 27.316 -2.156 -8.605 1.00 94.19 260 LEU A N 1
ATOM 2041 C CA . LEU A 1 260 ? 28.048 -1.685 -9.778 1.00 94.19 260 LEU A CA 1
ATOM 2042 C C . LEU A 1 260 ? 29.467 -2.263 -9.790 1.00 94.19 260 LEU A C 1
ATOM 2044 O O . LEU A 1 260 ? 30.075 -2.445 -8.735 1.00 94.19 260 LEU A O 1
ATOM 2048 N N . ASP A 1 261 ? 30.014 -2.492 -10.981 1.00 93.62 261 ASP A N 1
ATOM 2049 C CA . ASP A 1 261 ? 31.407 -2.908 -11.151 1.00 93.62 261 ASP A CA 1
ATOM 2050 C C . ASP A 1 261 ? 32.406 -1.733 -11.078 1.00 93.62 261 ASP A C 1
ATOM 2052 O O . ASP A 1 261 ? 32.036 -0.566 -10.922 1.00 93.62 261 ASP A O 1
ATOM 2056 N N . GLU A 1 262 ? 33.701 -2.030 -11.244 1.00 93.25 262 GLU A N 1
ATOM 2057 C CA . GLU A 1 262 ? 34.778 -1.023 -11.237 1.00 93.25 262 GLU A CA 1
ATOM 2058 C C . GLU A 1 262 ? 34.680 0.029 -12.368 1.00 93.25 262 GLU A C 1
ATOM 2060 O O . GLU A 1 262 ? 35.369 1.049 -12.318 1.00 93.25 262 GLU A O 1
ATOM 2065 N N . TYR A 1 263 ? 33.806 -0.181 -13.362 1.00 92.88 263 TYR A N 1
ATOM 2066 C CA . TYR A 1 263 ? 33.518 0.742 -14.466 1.00 92.88 263 TYR A CA 1
ATOM 2067 C C . TYR A 1 263 ? 32.170 1.471 -14.301 1.00 92.88 263 TYR A C 1
ATOM 2069 O O . TYR A 1 263 ? 31.794 2.257 -15.173 1.00 92.88 263 TYR A O 1
ATOM 2077 N N . GLY A 1 264 ? 31.439 1.236 -13.204 1.00 90.69 264 GLY A N 1
ATOM 2078 C CA . GLY A 1 264 ? 30.117 1.813 -12.947 1.00 90.69 264 GLY A CA 1
ATOM 2079 C C . GLY A 1 264 ? 28.975 1.165 -13.741 1.00 90.69 264 GLY A C 1
ATOM 2080 O O . GLY A 1 264 ? 27.915 1.775 -13.885 1.00 90.69 264 GLY A O 1
ATOM 2081 N N . ARG A 1 265 ? 29.178 -0.040 -14.286 1.00 92.56 265 ARG A N 1
ATOM 2082 C CA . ARG A 1 265 ? 28.155 -0.826 -14.996 1.00 92.56 265 ARG A CA 1
ATOM 2083 C C . ARG A 1 265 ? 27.339 -1.637 -13.992 1.00 92.56 265 ARG A C 1
ATOM 2085 O O . ARG A 1 265 ? 27.886 -2.095 -12.994 1.00 92.56 265 ARG A O 1
ATOM 2092 N N . THR A 1 266 ? 26.049 -1.831 -14.258 1.00 93.94 266 THR A N 1
ATOM 2093 C CA . THR A 1 266 ? 25.169 -2.661 -13.421 1.00 93.94 266 THR A CA 1
ATOM 2094 C C . THR A 1 266 ? 25.678 -4.099 -13.367 1.00 93.94 266 THR A C 1
ATOM 2096 O O . THR A 1 266 ? 25.782 -4.737 -14.409 1.00 93.94 266 THR A O 1
ATOM 2099 N N . VAL A 1 267 ? 25.937 -4.621 -12.170 1.00 94.75 267 VAL A N 1
ATOM 2100 C CA . VAL A 1 267 ? 26.110 -6.068 -11.920 1.00 94.75 267 VAL A CA 1
ATOM 2101 C C . VAL A 1 267 ? 24.806 -6.653 -11.383 1.00 94.75 267 VAL A C 1
ATOM 2103 O O . VAL A 1 267 ? 24.424 -7.772 -11.721 1.00 94.75 267 VAL A O 1
ATOM 2106 N N . GLU A 1 268 ? 24.095 -5.858 -10.583 1.00 95.69 268 GLU A N 1
ATOM 2107 C CA . GLU A 1 268 ? 22.853 -6.244 -9.936 1.00 95.69 268 GLU A CA 1
ATOM 2108 C C . GLU A 1 268 ? 21.974 -5.009 -9.718 1.00 95.69 268 GLU A C 1
ATOM 2110 O O . GLU A 1 268 ? 22.470 -3.964 -9.298 1.00 95.69 268 GLU A O 1
ATOM 2115 N N . ASP A 1 269 ? 20.677 -5.105 -10.003 1.00 96.81 269 ASP A N 1
ATOM 2116 C CA . ASP A 1 269 ? 19.715 -4.016 -9.799 1.00 96.81 269 ASP A CA 1
ATOM 2117 C C . ASP A 1 269 ? 18.433 -4.538 -9.144 1.00 96.81 269 ASP A C 1
ATOM 2119 O O . ASP A 1 269 ? 18.078 -5.714 -9.264 1.00 96.81 269 ASP A O 1
ATOM 2123 N N . TYR A 1 270 ? 17.737 -3.651 -8.441 1.00 98.19 270 TYR A N 1
ATOM 2124 C CA . TYR A 1 270 ? 16.557 -3.983 -7.651 1.00 98.19 270 TYR A CA 1
ATOM 2125 C C . TYR A 1 270 ? 15.388 -3.074 -8.016 1.00 98.19 270 TYR A C 1
ATOM 2127 O O . TYR A 1 270 ? 15.567 -1.918 -8.410 1.00 98.19 270 TYR A O 1
ATOM 2135 N N . ALA A 1 271 ? 14.176 -3.605 -7.894 1.00 98.06 271 ALA A N 1
ATOM 2136 C CA . ALA A 1 271 ? 12.957 -2.935 -8.311 1.00 98.06 271 ALA A CA 1
ATOM 2137 C C . ALA A 1 271 ? 11.758 -3.282 -7.431 1.00 98.06 271 ALA A C 1
ATOM 2139 O O . ALA A 1 271 ? 11.696 -4.343 -6.813 1.00 98.06 271 ALA A O 1
ATOM 2140 N N . ILE A 1 272 ? 10.785 -2.378 -7.416 1.00 98.56 272 ILE A N 1
ATOM 2141 C CA . ILE A 1 272 ? 9.526 -2.516 -6.689 1.00 98.56 272 ILE A CA 1
ATOM 2142 C C . ILE A 1 272 ? 8.408 -2.783 -7.697 1.00 98.56 272 ILE A C 1
ATOM 2144 O O . ILE A 1 272 ? 8.299 -2.092 -8.712 1.00 98.56 272 ILE A O 1
ATOM 2148 N N . ILE A 1 273 ? 7.543 -3.745 -7.375 1.00 98.50 273 ILE A N 1
ATOM 2149 C CA . ILE A 1 273 ? 6.169 -3.819 -7.883 1.00 98.50 273 ILE A CA 1
ATOM 2150 C C . ILE A 1 273 ? 5.257 -3.640 -6.671 1.00 98.50 273 ILE A C 1
ATOM 2152 O O . ILE A 1 273 ? 5.238 -4.502 -5.798 1.00 98.50 273 ILE A O 1
ATOM 2156 N N . ALA A 1 274 ? 4.505 -2.545 -6.592 1.00 98.25 274 ALA A N 1
ATOM 2157 C CA . ALA A 1 274 ? 3.602 -2.279 -5.471 1.00 98.25 274 ALA A CA 1
ATOM 2158 C C . ALA A 1 274 ? 2.204 -1.874 -5.942 1.00 98.25 274 ALA A C 1
ATOM 2160 O O . ALA A 1 274 ? 2.040 -1.315 -7.028 1.00 98.25 274 ALA A O 1
ATOM 2161 N N . ILE A 1 275 ? 1.198 -2.119 -5.098 1.00 97.31 275 ILE A N 1
ATOM 2162 C CA . ILE A 1 275 ? -0.160 -1.605 -5.281 1.00 97.31 275 ILE A CA 1
ATOM 2163 C C . ILE A 1 275 ? -0.615 -0.818 -4.049 1.00 97.31 275 ILE A C 1
ATOM 2165 O O . ILE A 1 275 ? -0.552 -1.284 -2.911 1.00 97.31 275 ILE A O 1
ATOM 2169 N N . HIS A 1 276 ? -1.103 0.393 -4.295 1.00 95.12 276 HIS A N 1
ATOM 2170 C CA . HIS A 1 276 ? -1.738 1.251 -3.307 1.00 95.12 276 HIS A CA 1
ATOM 2171 C C . HIS A 1 276 ? -3.231 1.389 -3.629 1.00 95.12 276 HIS A C 1
ATOM 2173 O O . HIS A 1 276 ? -3.609 1.556 -4.790 1.00 95.12 276 HIS A O 1
ATOM 2179 N N . TYR A 1 277 ? -4.076 1.328 -2.598 1.00 93.56 277 TYR A N 1
ATOM 2180 C CA . TYR A 1 277 ? -5.476 1.739 -2.675 1.00 93.56 277 TYR A CA 1
ATOM 2181 C C . TYR A 1 277 ? -5.624 3.076 -1.954 1.00 93.56 277 TYR A C 1
ATOM 2183 O O . TYR A 1 277 ? -5.441 3.148 -0.736 1.00 93.56 277 TYR A O 1
ATOM 2191 N N . ASP A 1 278 ? -5.973 4.109 -2.712 1.00 89.88 278 ASP A N 1
ATOM 2192 C CA . ASP A 1 278 ? -6.274 5.428 -2.177 1.00 89.88 278 ASP A CA 1
ATOM 2193 C C . ASP A 1 278 ? -7.713 5.459 -1.648 1.00 89.88 278 ASP A C 1
ATOM 2195 O O . ASP A 1 278 ? -8.677 5.264 -2.393 1.00 89.88 278 ASP A O 1
ATOM 2199 N N . ALA A 1 279 ? -7.850 5.736 -0.354 1.00 85.06 279 ALA A N 1
ATOM 2200 C CA . ALA A 1 279 ? -9.133 5.849 0.322 1.00 85.06 279 ALA A CA 1
ATOM 2201 C C . ALA A 1 279 ? -9.903 7.134 -0.030 1.00 85.06 279 ALA A C 1
ATOM 2203 O O . ALA A 1 279 ? -11.133 7.119 0.030 1.00 85.06 279 ALA A O 1
ATOM 2204 N N . GLU A 1 280 ? -9.215 8.223 -0.391 1.00 83.75 280 GLU A N 1
ATOM 2205 C CA . GLU A 1 280 ? -9.843 9.511 -0.704 1.00 83.75 280 GLU A CA 1
ATOM 2206 C C . GLU A 1 280 ? -10.521 9.459 -2.075 1.00 83.75 280 GLU A C 1
ATOM 2208 O O . GLU A 1 280 ? -11.713 9.747 -2.188 1.00 83.75 280 GLU A O 1
ATOM 2213 N N . THR A 1 281 ? -9.802 9.014 -3.111 1.00 84.50 281 THR A N 1
ATOM 2214 C CA . THR A 1 281 ? -10.366 8.915 -4.469 1.00 84.50 281 THR A CA 1
ATOM 2215 C C . THR A 1 281 ? -10.922 7.533 -4.826 1.00 84.50 281 THR A C 1
ATOM 2217 O O . THR A 1 281 ? -11.493 7.368 -5.902 1.00 84.50 281 THR A O 1
ATOM 2220 N N . SER A 1 282 ? -10.826 6.552 -3.919 1.00 85.19 282 SER A N 1
ATOM 2221 C CA . SER A 1 282 ? -11.328 5.173 -4.081 1.00 85.19 282 SER A CA 1
ATOM 2222 C C . SER A 1 282 ? -10.785 4.447 -5.323 1.00 85.19 282 SER A C 1
ATOM 2224 O O . SER A 1 282 ? -11.512 3.739 -6.024 1.00 85.19 282 SER A O 1
ATOM 2226 N N . ARG A 1 283 ? -9.489 4.630 -5.605 1.00 88.81 283 ARG A N 1
ATOM 2227 C CA . ARG A 1 283 ? -8.790 4.103 -6.791 1.00 88.81 283 ARG A CA 1
ATOM 2228 C C . ARG A 1 283 ? -7.549 3.300 -6.424 1.00 88.81 283 ARG A C 1
ATOM 2230 O O . ARG A 1 283 ? -6.958 3.481 -5.364 1.00 88.81 283 ARG A O 1
ATOM 2237 N N . TYR A 1 284 ? -7.133 2.450 -7.358 1.00 92.94 284 TYR A N 1
ATOM 2238 C CA . TYR A 1 284 ? -5.873 1.722 -7.290 1.00 92.94 284 TYR A CA 1
ATOM 2239 C C . TYR A 1 284 ? -4.769 2.432 -8.076 1.00 92.94 284 TYR A C 1
ATOM 2241 O O . TYR A 1 284 ? -5.003 2.993 -9.150 1.00 92.94 284 TYR A O 1
ATOM 2249 N N . PHE A 1 285 ? -3.559 2.350 -7.537 1.00 95.19 285 PHE A N 1
ATOM 2250 C CA . PHE A 1 285 ? -2.331 2.868 -8.120 1.00 95.19 285 PHE A CA 1
ATOM 2251 C C . PHE A 1 285 ? -1.286 1.751 -8.081 1.00 95.19 285 PHE A C 1
ATOM 2253 O O . PHE A 1 285 ? -0.916 1.297 -6.999 1.00 95.19 285 PHE A O 1
ATOM 2260 N N . MET A 1 286 ? -0.833 1.277 -9.243 1.00 96.88 286 MET A N 1
ATOM 2261 C CA . MET A 1 286 ? 0.271 0.316 -9.336 1.00 96.88 286 MET A CA 1
ATOM 2262 C C . MET A 1 286 ? 1.557 1.077 -9.619 1.00 96.88 286 MET A C 1
ATOM 2264 O O . MET A 1 286 ? 1.633 1.800 -10.612 1.00 96.88 286 MET A O 1
ATOM 2268 N N . LEU A 1 287 ? 2.557 0.931 -8.757 1.00 98.12 287 LEU A N 1
ATOM 2269 C CA . LEU A 1 287 ? 3.829 1.634 -8.880 1.00 98.12 287 LEU A CA 1
ATOM 2270 C C . LEU A 1 287 ? 4.941 0.627 -9.180 1.00 98.12 287 LEU A C 1
ATOM 2272 O O . LEU A 1 287 ? 5.129 -0.339 -8.439 1.00 98.12 287 LEU A O 1
ATOM 2276 N N . ILE A 1 288 ? 5.630 0.838 -10.303 1.00 97.94 288 ILE A N 1
ATOM 2277 C CA . ILE A 1 288 ? 6.624 -0.080 -10.865 1.00 97.94 288 ILE A CA 1
ATOM 2278 C C . ILE A 1 288 ? 7.884 0.720 -11.196 1.00 97.94 288 ILE A C 1
ATOM 2280 O O . ILE A 1 288 ? 7.819 1.693 -11.945 1.00 97.94 288 ILE A O 1
ATOM 2284 N N . GLY A 1 289 ? 9.044 0.326 -10.678 1.00 97.06 289 GLY A N 1
ATOM 2285 C CA . GLY A 1 289 ? 10.296 1.031 -10.969 1.00 97.06 289 GLY A CA 1
ATOM 2286 C C . GLY A 1 289 ? 11.516 0.360 -10.356 1.00 97.06 289 GLY A C 1
ATOM 2287 O O . GLY A 1 289 ? 11.379 -0.373 -9.378 1.00 97.06 289 GLY A O 1
ATOM 2288 N N . GLY A 1 290 ? 12.692 0.606 -10.933 1.00 96.44 290 GLY A N 1
ATOM 2289 C CA . GLY A 1 290 ? 13.990 0.167 -10.408 1.00 96.44 290 GLY A CA 1
ATOM 2290 C C . GLY A 1 290 ? 14.790 1.270 -9.714 1.00 96.44 290 GLY A C 1
ATOM 2291 O O . GLY A 1 290 ? 14.454 2.451 -9.821 1.00 96.44 290 GLY A O 1
ATOM 2292 N N . ILE A 1 291 ? 15.882 0.880 -9.045 1.00 95.88 291 ILE A N 1
ATOM 2293 C CA . ILE A 1 291 ? 16.963 1.805 -8.661 1.00 95.88 291 ILE A CA 1
ATOM 2294 C C . ILE A 1 291 ? 17.670 2.294 -9.939 1.00 95.88 291 ILE A C 1
ATOM 2296 O O . ILE A 1 291 ? 18.004 3.474 -10.068 1.00 95.88 291 ILE A O 1
ATOM 2300 N N . GLY A 1 292 ? 17.893 1.391 -10.898 1.00 92.94 292 GLY A N 1
ATOM 2301 C CA . GLY A 1 292 ? 18.282 1.692 -12.272 1.00 92.94 292 GLY A CA 1
ATOM 2302 C C . GLY A 1 292 ? 17.181 1.447 -13.309 1.00 92.94 292 GLY A C 1
ATOM 2303 O O . GLY A 1 292 ? 16.059 1.024 -13.019 1.00 92.94 292 GLY A O 1
ATOM 2304 N N . ALA A 1 293 ? 17.537 1.728 -14.565 1.00 91.75 293 ALA A N 1
ATOM 2305 C CA . ALA A 1 293 ? 16.685 1.483 -15.726 1.00 91.75 293 ALA A CA 1
ATOM 2306 C C . ALA A 1 293 ? 16.505 -0.023 -15.986 1.00 91.75 293 ALA A C 1
ATOM 2308 O O . ALA A 1 293 ? 15.444 -0.463 -16.432 1.00 91.75 293 ALA A O 1
ATOM 2309 N N . GLU A 1 294 ? 17.531 -0.813 -15.662 1.00 93.75 294 GLU A N 1
ATOM 2310 C CA . GLU A 1 294 ? 17.519 -2.271 -15.713 1.00 93.75 294 GLU A CA 1
ATOM 2311 C C . GLU A 1 294 ? 16.426 -2.844 -14.789 1.00 93.75 294 GLU A C 1
ATOM 2313 O O . GLU A 1 294 ? 15.597 -3.640 -15.234 1.00 93.75 294 GLU A O 1
ATOM 2318 N N . GLY A 1 295 ? 16.336 -2.370 -13.544 1.00 95.38 295 GLY A N 1
ATOM 2319 C CA . GLY A 1 295 ? 15.307 -2.762 -12.581 1.00 95.38 295 GLY A CA 1
ATOM 2320 C C . GLY A 1 295 ? 13.881 -2.410 -13.028 1.00 95.38 295 GLY A C 1
ATOM 2321 O O . GLY A 1 295 ? 12.998 -3.269 -12.965 1.00 95.38 295 GLY A O 1
ATOM 2322 N N . SER A 1 296 ? 13.645 -1.196 -13.554 1.00 95.25 296 SER A N 1
ATOM 2323 C CA . SER A 1 296 ? 12.332 -0.802 -14.117 1.00 95.25 296 SER A CA 1
ATOM 2324 C C . SER A 1 296 ? 11.846 -1.801 -15.175 1.00 95.25 296 SER A C 1
ATOM 2326 O O . SER A 1 296 ? 10.664 -2.162 -15.221 1.00 95.25 296 SER A O 1
ATOM 2328 N N . VAL A 1 297 ? 12.764 -2.274 -16.021 1.00 94.69 297 VAL A N 1
ATOM 2329 C CA . VAL A 1 297 ? 12.484 -3.232 -17.098 1.00 94.69 297 VAL A CA 1
ATOM 2330 C C . VAL A 1 297 ? 12.308 -4.640 -16.554 1.00 94.69 297 VAL A C 1
ATOM 2332 O O . VAL A 1 297 ? 11.381 -5.320 -16.987 1.00 94.69 297 VAL A O 1
ATOM 2335 N N . ALA A 1 298 ? 13.130 -5.071 -15.596 1.00 95.56 298 ALA A N 1
ATOM 2336 C CA . ALA A 1 298 ? 13.017 -6.382 -14.962 1.00 95.56 298 ALA A CA 1
ATOM 2337 C C . ALA A 1 298 ? 11.647 -6.572 -14.292 1.00 95.56 298 ALA A C 1
ATOM 2339 O O . ALA A 1 298 ? 10.957 -7.553 -14.570 1.00 95.56 298 ALA A O 1
ATOM 2340 N N . ALA A 1 299 ? 11.200 -5.594 -13.498 1.00 96.44 299 ALA A N 1
ATOM 2341 C CA . ALA A 1 299 ? 9.875 -5.603 -12.878 1.00 96.44 299 ALA A CA 1
ATOM 2342 C C . ALA A 1 299 ? 8.740 -5.573 -13.921 1.00 96.44 299 ALA A C 1
ATOM 2344 O O . ALA A 1 299 ? 7.791 -6.355 -13.841 1.00 96.44 299 ALA A O 1
ATOM 2345 N N . SER A 1 300 ? 8.859 -4.733 -14.954 1.00 95.31 300 SER A N 1
ATOM 2346 C CA . SER A 1 300 ? 7.871 -4.674 -16.042 1.00 95.31 300 SER A CA 1
ATOM 2347 C C . SER A 1 300 ? 7.792 -5.981 -16.844 1.00 95.31 300 SER A C 1
ATOM 2349 O O . SER A 1 300 ? 6.704 -6.415 -17.230 1.00 95.31 300 SER A O 1
ATOM 2351 N N . LYS A 1 301 ? 8.936 -6.637 -17.077 1.00 93.62 301 LYS A N 1
ATOM 2352 C CA . LYS A 1 301 ? 9.039 -7.926 -17.766 1.00 93.62 301 LYS A CA 1
ATOM 2353 C C . LYS A 1 301 ? 8.501 -9.074 -16.912 1.00 93.62 301 LYS A C 1
ATOM 2355 O O . LYS A 1 301 ? 7.782 -9.912 -17.444 1.00 93.62 301 LYS A O 1
ATOM 2360 N N . TYR A 1 302 ? 8.748 -9.069 -15.602 1.00 94.75 302 TYR A N 1
ATOM 2361 C CA . TYR A 1 302 ? 8.189 -10.050 -14.666 1.00 94.75 302 TYR A CA 1
ATOM 2362 C C . TYR A 1 302 ? 6.652 -10.117 -14.751 1.00 94.75 302 TYR A C 1
ATOM 2364 O O . TYR A 1 302 ? 6.082 -11.207 -14.839 1.00 94.75 302 TYR A O 1
ATOM 2372 N N . ILE A 1 303 ? 5.994 -8.953 -14.829 1.00 93.12 303 ILE A N 1
ATOM 2373 C CA . ILE A 1 303 ? 4.542 -8.826 -15.054 1.00 93.12 303 ILE A CA 1
ATOM 2374 C C . ILE A 1 303 ? 4.161 -9.303 -16.467 1.00 93.12 303 ILE A C 1
ATOM 2376 O O . ILE A 1 303 ? 3.194 -10.050 -16.641 1.00 93.12 303 ILE A O 1
ATOM 2380 N N . ALA A 1 304 ? 4.916 -8.882 -17.487 1.00 89.50 304 ALA A N 1
ATOM 2381 C CA . ALA A 1 304 ? 4.629 -9.200 -18.885 1.00 89.50 304 ALA A CA 1
ATOM 2382 C C . ALA A 1 304 ? 4.745 -10.701 -19.220 1.00 89.50 304 ALA A C 1
ATOM 2384 O O . ALA A 1 304 ? 3.981 -11.200 -20.046 1.00 89.50 304 ALA A O 1
ATOM 2385 N N . ASP A 1 305 ? 5.634 -11.428 -18.541 1.00 88.69 305 ASP A N 1
ATOM 2386 C CA . ASP A 1 305 ? 5.861 -12.868 -18.715 1.00 88.69 305 ASP A CA 1
ATOM 2387 C C . ASP A 1 305 ? 4.826 -13.753 -17.975 1.00 88.69 305 ASP A C 1
ATOM 2389 O O . ASP A 1 305 ? 4.927 -14.977 -18.012 1.00 88.69 305 ASP A O 1
ATOM 2393 N N . PHE A 1 306 ? 3.797 -13.164 -17.344 1.00 74.00 306 PHE A N 1
ATOM 2394 C CA . PHE A 1 306 ? 2.746 -13.873 -16.591 1.00 74.00 306 PHE A CA 1
ATOM 2395 C C . PHE A 1 306 ? 3.221 -14.670 -15.364 1.00 74.00 306 PHE A C 1
ATOM 2397 O O . PHE A 1 306 ? 2.663 -15.724 -15.047 1.00 74.00 306 PHE A O 1
ATOM 2404 N N . ASN A 1 307 ? 4.186 -14.137 -14.620 1.00 78.38 307 ASN A N 1
ATOM 2405 C CA . ASN A 1 307 ? 4.453 -14.633 -13.273 1.00 78.38 307 ASN A CA 1
ATOM 2406 C C . ASN A 1 307 ? 3.328 -14.221 -12.302 1.00 78.38 307 ASN A C 1
ATOM 2408 O O . ASN A 1 307 ? 2.647 -13.216 -12.521 1.00 78.38 307 ASN A O 1
ATOM 2412 N N . SER A 1 308 ? 3.131 -14.993 -11.229 1.00 88.50 308 SER A N 1
ATOM 2413 C CA . SER A 1 308 ? 2.219 -14.615 -10.143 1.00 88.50 308 SER A CA 1
ATOM 2414 C C . SER A 1 308 ? 2.694 -13.321 -9.490 1.00 88.50 308 SER A C 1
ATOM 2416 O O . SER A 1 308 ? 3.858 -13.218 -9.113 1.00 88.50 308 SER A O 1
ATOM 2418 N N . LEU A 1 309 ? 1.794 -12.353 -9.322 1.00 94.94 309 LEU A N 1
ATOM 2419 C CA . LEU A 1 309 ? 2.032 -11.217 -8.437 1.00 94.94 309 LEU A CA 1
ATOM 2420 C C . LEU A 1 309 ? 1.334 -11.507 -7.101 1.00 94.94 309 LEU A C 1
ATOM 2422 O O . LEU A 1 309 ? 0.263 -12.108 -7.102 1.00 94.94 309 LEU A O 1
ATOM 2426 N N . GLU A 1 310 ? 1.927 -11.111 -5.976 1.00 95.75 310 GLU A N 1
ATOM 2427 C CA . GLU A 1 310 ? 1.436 -11.454 -4.634 1.00 95.75 310 GLU A CA 1
ATOM 2428 C C . GLU A 1 310 ? 1.591 -10.288 -3.650 1.00 95.75 310 GLU A C 1
ATOM 2430 O O . GLU A 1 310 ? 2.530 -9.495 -3.748 1.00 95.75 310 GLU A O 1
ATOM 2435 N N . GLY A 1 311 ? 0.696 -10.201 -2.665 1.00 95.62 311 GLY A N 1
ATOM 2436 C CA . GLY A 1 311 ? 0.766 -9.218 -1.585 1.00 95.62 311 GLY A CA 1
ATOM 2437 C C . GLY A 1 311 ? 0.544 -7.764 -2.014 1.00 95.62 311 GLY A C 1
ATOM 2438 O O . GLY A 1 311 ? -0.048 -7.455 -3.046 1.00 95.62 311 GLY A O 1
ATOM 2439 N N . ARG A 1 312 ? 0.985 -6.829 -1.175 1.00 96.81 312 ARG A N 1
ATOM 2440 C CA . ARG A 1 312 ? 0.855 -5.379 -1.391 1.00 96.81 312 ARG A CA 1
ATOM 2441 C C . ARG A 1 312 ? 2.086 -4.784 -2.076 1.00 96.81 312 ARG A C 1
ATOM 2443 O O . ARG A 1 312 ? 1.958 -3.790 -2.790 1.00 96.81 312 ARG A O 1
ATOM 2450 N N . ALA A 1 313 ? 3.256 -5.392 -1.884 1.00 98.19 313 ALA A N 1
ATOM 2451 C CA . ALA A 1 313 ? 4.467 -5.081 -2.634 1.00 98.19 313 ALA A CA 1
ATOM 2452 C C . ALA A 1 313 ? 5.378 -6.307 -2.782 1.00 98.19 313 ALA A C 1
ATOM 2454 O O . ALA A 1 313 ? 5.440 -7.164 -1.903 1.00 98.19 313 ALA A O 1
ATOM 2455 N N . MET A 1 314 ? 6.122 -6.345 -3.882 1.00 98.50 314 MET A N 1
ATOM 2456 C CA . MET A 1 314 ? 7.147 -7.336 -4.189 1.00 98.50 314 MET A CA 1
ATOM 2457 C C . MET A 1 314 ? 8.454 -6.611 -4.499 1.00 98.50 314 MET A C 1
ATOM 2459 O O . MET A 1 314 ? 8.446 -5.621 -5.240 1.00 98.50 314 MET A O 1
ATOM 2463 N N . VAL A 1 315 ? 9.568 -7.129 -3.984 1.00 98.62 315 VAL A N 1
ATOM 2464 C CA . VAL A 1 315 ? 10.905 -6.699 -4.408 1.00 98.62 315 VAL A CA 1
ATOM 2465 C C . VAL A 1 315 ? 11.430 -7.689 -5.443 1.00 98.62 315 VAL A C 1
ATOM 2467 O O . VAL A 1 315 ? 11.471 -8.902 -5.215 1.00 98.62 315 VAL A O 1
ATOM 2470 N N . ILE A 1 316 ? 11.809 -7.149 -6.597 1.00 98.25 316 ILE A N 1
ATOM 2471 C CA . ILE A 1 316 ? 12.382 -7.861 -7.735 1.00 98.25 316 ILE A CA 1
ATOM 2472 C C . ILE A 1 316 ? 13.882 -7.580 -7.777 1.00 98.25 316 ILE A C 1
ATOM 2474 O O . ILE A 1 316 ? 14.305 -6.432 -7.654 1.00 98.25 316 ILE A O 1
ATOM 2478 N N . LYS A 1 317 ? 14.674 -8.625 -7.996 1.00 98.06 317 LYS A N 1
ATOM 2479 C CA . LYS A 1 317 ? 16.113 -8.574 -8.259 1.00 98.06 317 LYS A CA 1
ATOM 2480 C C . LYS A 1 317 ? 16.369 -8.935 -9.717 1.00 98.06 317 LYS A C 1
ATOM 2482 O O . LYS A 1 317 ? 15.760 -9.876 -10.231 1.00 98.06 317 LYS A O 1
ATOM 2487 N N . VAL A 1 318 ? 17.289 -8.223 -10.362 1.00 97.12 318 VAL A N 1
ATOM 2488 C CA . VAL A 1 318 ? 17.904 -8.632 -11.627 1.00 97.12 318 VAL A CA 1
ATOM 2489 C C . VAL A 1 318 ? 19.417 -8.732 -11.464 1.00 97.12 318 VAL A C 1
ATOM 2491 O O . VAL A 1 318 ? 20.049 -7.822 -10.933 1.00 97.12 318 VAL A O 1
ATOM 2494 N N . SER A 1 319 ? 19.987 -9.840 -11.927 1.00 96.19 319 SER A N 1
ATOM 2495 C CA . SER A 1 319 ? 21.429 -10.111 -11.942 1.00 96.19 319 SER A CA 1
ATOM 2496 C C . SER A 1 319 ? 21.830 -10.743 -13.276 1.00 96.19 319 SER A C 1
ATOM 2498 O O . SER A 1 319 ? 20.966 -11.278 -13.981 1.00 96.19 319 SER A O 1
ATOM 2500 N N . ASP A 1 320 ? 23.130 -10.738 -13.587 1.00 92.69 320 ASP A N 1
ATOM 2501 C CA . ASP A 1 320 ? 23.692 -11.449 -14.746 1.00 92.69 320 ASP A CA 1
ATOM 2502 C C . ASP A 1 320 ? 23.132 -12.884 -14.835 1.00 92.69 320 ASP A C 1
ATOM 2504 O O . ASP A 1 320 ? 23.228 -13.675 -13.888 1.00 92.69 320 ASP A O 1
ATOM 2508 N N . GLY A 1 321 ? 22.485 -13.190 -15.962 1.00 90.06 321 GLY A N 1
ATOM 2509 C CA . GLY A 1 321 ? 21.964 -14.521 -16.283 1.00 90.06 321 GLY A CA 1
ATOM 2510 C C . GLY A 1 321 ? 22.748 -15.264 -17.368 1.00 90.06 321 GLY A C 1
ATOM 2511 O O . GLY A 1 321 ? 22.463 -16.440 -17.612 1.00 90.06 321 GLY A O 1
ATOM 2512 N N . ASN A 1 322 ? 23.724 -14.617 -18.013 1.00 90.25 322 ASN A N 1
ATOM 2513 C CA . ASN A 1 322 ? 24.410 -15.135 -19.199 1.00 90.25 322 ASN A CA 1
ATOM 2514 C C . ASN A 1 322 ? 25.916 -15.414 -18.991 1.00 90.25 322 ASN A C 1
ATOM 2516 O O . ASN A 1 322 ? 26.482 -16.243 -19.711 1.00 90.25 322 ASN A O 1
ATOM 2520 N N . GLY A 1 323 ? 26.539 -14.799 -17.981 1.00 88.69 323 GLY A N 1
ATOM 2521 C CA . GLY A 1 323 ? 27.949 -14.947 -17.621 1.00 88.69 323 GLY A CA 1
ATOM 2522 C C . GLY A 1 323 ? 28.892 -13.874 -18.183 1.00 88.69 323 GLY A C 1
ATOM 2523 O O . GLY A 1 323 ? 30.107 -14.084 -18.144 1.00 88.69 323 GLY A O 1
ATOM 2524 N N . ASP A 1 324 ? 28.380 -12.761 -18.726 1.00 89.94 324 ASP A N 1
ATOM 2525 C CA . ASP A 1 324 ? 29.191 -11.622 -19.196 1.00 89.94 324 ASP A CA 1
ATOM 2526 C C . ASP A 1 324 ? 29.609 -10.648 -18.070 1.00 89.94 324 ASP A C 1
ATOM 2528 O O . ASP A 1 324 ? 30.508 -9.820 -18.267 1.00 89.94 324 ASP A O 1
ATOM 2532 N N . GLY A 1 325 ? 29.034 -10.809 -16.872 1.00 90.06 325 GLY A N 1
ATOM 2533 C CA . GLY A 1 325 ? 29.343 -10.055 -15.661 1.00 90.06 325 GLY A CA 1
ATOM 2534 C C . GLY A 1 325 ? 28.571 -8.746 -15.480 1.00 90.06 325 GLY A C 1
ATOM 2535 O O . GLY A 1 325 ? 28.846 -8.048 -14.503 1.00 90.06 325 GLY A O 1
ATOM 2536 N N . ILE A 1 326 ? 27.646 -8.383 -16.380 1.00 93.12 326 ILE A N 1
ATOM 2537 C CA . ILE A 1 326 ? 26.852 -7.149 -16.283 1.00 93.12 326 ILE A CA 1
ATOM 2538 C C . ILE A 1 326 ? 25.380 -7.350 -16.668 1.00 93.12 326 ILE A C 1
ATOM 2540 O O . ILE A 1 326 ? 25.053 -7.937 -17.691 1.00 93.12 326 ILE A O 1
ATOM 2544 N N . VAL A 1 327 ? 24.468 -6.744 -15.904 1.00 93.62 327 VAL A N 1
ATOM 2545 C CA . VAL A 1 327 ? 23.065 -6.629 -16.322 1.00 93.62 327 VAL A CA 1
ATOM 2546 C C . VAL A 1 327 ? 22.959 -5.560 -17.402 1.00 93.62 327 VAL A C 1
ATOM 2548 O O . VAL A 1 327 ? 23.315 -4.400 -17.172 1.00 93.62 327 VAL A O 1
ATOM 2551 N N . THR A 1 328 ? 22.413 -5.910 -18.568 1.00 90.00 328 THR A N 1
ATOM 2552 C CA . THR A 1 328 ? 22.153 -4.932 -19.636 1.00 90.00 328 THR A CA 1
ATOM 2553 C C . THR A 1 328 ? 20.701 -4.907 -20.093 1.00 90.00 328 THR A C 1
ATOM 2555 O O . THR A 1 328 ? 20.021 -5.928 -20.199 1.00 90.00 328 THR A O 1
ATOM 2558 N N . PHE A 1 329 ? 20.238 -3.714 -20.476 1.00 84.81 329 PHE A N 1
ATOM 2559 C CA . PHE A 1 329 ? 18.933 -3.515 -21.108 1.00 84.81 329 PHE A CA 1
ATOM 2560 C C . PHE A 1 329 ? 18.699 -4.450 -22.315 1.00 84.81 329 PHE A C 1
ATOM 2562 O O . PHE A 1 329 ? 17.595 -4.959 -22.510 1.00 84.81 329 PHE A O 1
ATOM 2569 N N . TRP A 1 330 ? 19.734 -4.701 -23.128 1.00 87.00 330 TRP A N 1
ATOM 2570 C CA . TRP A 1 330 ? 19.635 -5.592 -24.288 1.00 87.00 330 TRP A CA 1
ATOM 2571 C C . TRP A 1 330 ? 19.363 -7.040 -23.871 1.00 87.00 330 TRP A C 1
ATOM 2573 O O . TRP A 1 330 ? 18.425 -7.659 -24.379 1.00 87.00 330 TRP A O 1
ATOM 2583 N N . ASN A 1 331 ? 20.150 -7.558 -22.930 1.00 91.06 331 ASN A N 1
ATOM 2584 C CA . ASN A 1 331 ? 20.015 -8.910 -22.396 1.00 91.06 331 ASN A CA 1
ATOM 2585 C C . ASN A 1 331 ? 18.643 -9.110 -21.725 1.00 91.06 331 ASN A C 1
ATOM 2587 O O . ASN A 1 331 ? 17.978 -10.117 -21.974 1.00 91.06 331 ASN A O 1
ATOM 2591 N N . LEU A 1 332 ? 18.178 -8.120 -20.952 1.00 89.38 332 LEU A N 1
ATOM 2592 C CA . LEU A 1 332 ? 16.871 -8.109 -20.280 1.00 89.38 332 LEU A CA 1
ATOM 2593 C C . LEU A 1 332 ? 15.708 -8.330 -21.255 1.00 89.38 332 LEU A C 1
ATOM 2595 O O . LEU A 1 332 ? 14.879 -9.220 -21.053 1.00 89.38 332 LEU A O 1
ATOM 2599 N N . ILE A 1 333 ? 15.663 -7.554 -22.343 1.00 85.94 333 ILE A N 1
ATOM 2600 C CA . ILE A 1 333 ? 14.606 -7.654 -23.361 1.00 85.94 333 ILE A CA 1
ATOM 2601 C C . ILE A 1 333 ? 14.649 -9.003 -24.099 1.00 85.94 333 ILE A C 1
ATOM 2603 O O . ILE A 1 333 ? 13.600 -9.525 -24.475 1.00 85.94 333 ILE A O 1
ATOM 2607 N N . HIS A 1 334 ? 15.831 -9.607 -24.247 1.00 88.50 334 HIS A N 1
ATOM 2608 C CA . HIS A 1 334 ? 15.997 -10.933 -24.853 1.00 88.50 334 HIS A CA 1
ATOM 2609 C C . HIS A 1 334 ? 15.814 -12.103 -23.870 1.00 88.50 334 HIS A C 1
ATOM 2611 O O . HIS A 1 334 ? 15.873 -13.256 -24.295 1.00 88.50 334 HIS A O 1
ATOM 2617 N N . GLY A 1 335 ? 15.557 -11.838 -22.582 1.00 88.88 335 GLY A N 1
ATOM 2618 C CA . GLY A 1 335 ? 15.395 -12.879 -21.560 1.00 88.88 335 GLY A CA 1
ATOM 2619 C C . GLY A 1 335 ? 16.691 -13.624 -21.226 1.00 88.88 335 GLY A C 1
ATOM 2620 O O . GLY A 1 335 ? 16.637 -14.804 -20.893 1.00 88.88 335 GLY A O 1
ATOM 2621 N N . LEU A 1 336 ? 17.839 -12.952 -21.359 1.00 92.75 336 LEU A N 1
ATOM 2622 C CA . LEU A 1 336 ? 19.161 -13.494 -21.030 1.00 92.75 336 LEU A CA 1
ATOM 2623 C C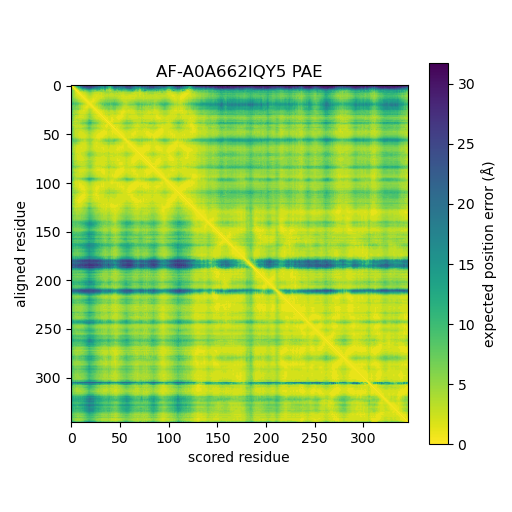 . LEU A 1 336 ? 19.583 -13.210 -19.579 1.00 92.75 336 LEU A C 1
ATOM 2625 O O . LEU A 1 336 ? 20.488 -13.874 -19.089 1.00 92.75 336 LEU A O 1
ATOM 2629 N N . GLU A 1 337 ? 18.934 -12.256 -18.902 1.00 95.06 337 GLU A N 1
ATOM 2630 C CA . GLU A 1 337 ? 19.200 -11.944 -17.490 1.00 95.06 337 GLU A CA 1
ATOM 2631 C C . GLU A 1 337 ? 18.300 -12.723 -16.537 1.00 95.06 337 GLU A C 1
ATOM 2633 O O . GLU A 1 337 ? 17.162 -13.080 -16.860 1.00 95.06 337 GLU A O 1
ATOM 2638 N N . LYS A 1 338 ? 18.803 -12.938 -15.321 1.00 95.12 338 LYS A N 1
ATOM 2639 C CA . LYS A 1 338 ? 18.074 -13.610 -14.251 1.00 95.12 338 LYS A CA 1
ATOM 2640 C C . LYS A 1 338 ? 17.171 -12.599 -13.541 1.00 95.12 338 LYS A C 1
ATOM 2642 O O . LYS A 1 338 ? 17.661 -11.585 -13.058 1.00 95.12 338 LYS A O 1
ATOM 2647 N N . ILE A 1 339 ? 15.869 -12.881 -13.459 1.00 96.62 339 ILE A N 1
ATOM 2648 C CA . ILE A 1 339 ? 14.883 -12.054 -12.742 1.00 96.62 339 ILE A CA 1
ATOM 2649 C C . ILE A 1 339 ? 14.254 -12.903 -11.633 1.00 96.62 339 ILE A C 1
ATOM 2651 O O . ILE A 1 339 ? 13.723 -13.979 -11.909 1.00 96.62 339 ILE A O 1
ATOM 2655 N N . GLU A 1 340 ? 14.301 -12.430 -10.388 1.00 96.25 340 GLU A N 1
ATOM 2656 C CA . GLU A 1 340 ? 13.811 -13.154 -9.207 1.00 96.25 340 GLU A CA 1
ATOM 2657 C C . GLU A 1 340 ? 12.972 -12.260 -8.290 1.00 96.25 340 GLU A C 1
ATOM 2659 O O . GLU A 1 340 ? 13.256 -11.075 -8.131 1.00 96.25 340 GLU A O 1
ATOM 2664 N N . VAL A 1 341 ? 11.970 -12.848 -7.631 1.00 97.44 341 VAL A N 1
ATOM 2665 C CA . VAL A 1 341 ? 11.321 -12.236 -6.462 1.00 97.44 341 VAL A CA 1
ATOM 2666 C C . VAL A 1 341 ? 12.134 -12.611 -5.232 1.00 97.44 341 VAL A C 1
ATOM 2668 O O . VAL A 1 341 ? 12.356 -13.797 -4.991 1.00 97.44 341 VAL A O 1
ATOM 2671 N N . ILE A 1 342 ? 12.557 -11.618 -4.455 1.00 97.62 342 ILE A N 1
ATOM 2672 C CA . ILE A 1 342 ? 13.341 -11.838 -3.227 1.00 97.62 342 ILE A CA 1
ATOM 2673 C C . ILE A 1 342 ? 12.518 -11.610 -1.958 1.00 97.62 342 ILE A C 1
ATOM 2675 O O . ILE A 1 342 ? 12.791 -12.230 -0.935 1.00 97.62 342 ILE A O 1
ATOM 2679 N N . GLU A 1 343 ? 11.491 -10.760 -2.033 1.00 98.19 343 GLU A N 1
ATOM 2680 C CA . GLU A 1 343 ? 10.574 -10.483 -0.930 1.00 98.19 343 GLU A CA 1
ATOM 2681 C C . GLU A 1 343 ? 9.155 -10.194 -1.442 1.00 98.19 343 GLU A C 1
ATOM 2683 O O . GLU A 1 343 ? 8.966 -9.605 -2.508 1.00 98.19 343 GLU A O 1
ATOM 2688 N N . ILE A 1 344 ? 8.158 -10.614 -0.655 1.00 97.94 344 ILE A N 1
ATOM 2689 C CA . ILE A 1 344 ? 6.728 -10.361 -0.858 1.00 97.94 344 ILE A CA 1
ATOM 2690 C C . ILE A 1 344 ? 6.156 -9.852 0.470 1.00 97.94 344 ILE A C 1
ATOM 2692 O O . ILE A 1 344 ? 5.995 -10.632 1.414 1.00 97.94 344 ILE A O 1
ATOM 2696 N N . ILE A 1 345 ? 5.814 -8.565 0.532 1.00 96.69 345 ILE A N 1
ATOM 2697 C CA . ILE A 1 345 ? 5.157 -7.940 1.683 1.00 96.69 345 ILE A CA 1
ATOM 2698 C C . ILE A 1 345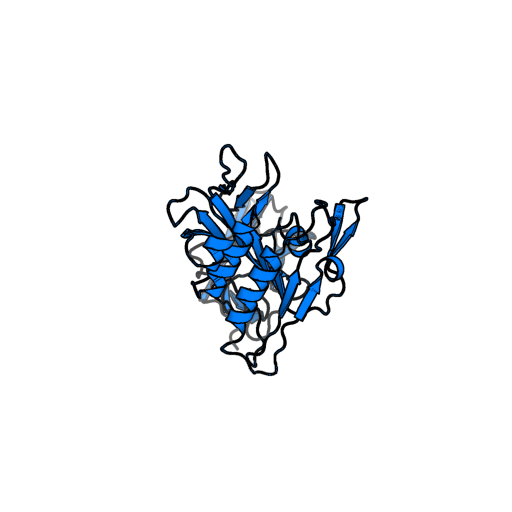 ? 3.641 -7.974 1.457 1.00 96.69 345 ILE A C 1
ATOM 2700 O O . ILE A 1 345 ? 3.154 -7.507 0.424 1.00 96.69 345 ILE A O 1
ATOM 2704 N N . ARG A 1 346 ? 2.892 -8.538 2.409 1.00 91.38 346 ARG A N 1
ATOM 2705 C CA . ARG A 1 346 ? 1.440 -8.779 2.304 1.00 91.38 346 ARG A CA 1
ATOM 2706 C C . ARG A 1 346 ? 0.598 -7.754 3.073 1.00 91.38 346 ARG A C 1
ATOM 2708 O O . ARG A 1 346 ? 1.146 -7.034 3.935 1.00 91.38 346 ARG A O 1
#

Solvent-accessible surface area (backbone atoms only — not comparable to full-atom values): 18580 Å² total; per-residue (Å²): 131,77,95,55,63,48,82,46,75,49,78,48,66,40,69,46,80,44,98,87,72,50,72,52,58,26,41,40,84,70,48,78,47,63,61,78,52,43,98,82,38,37,26,91,48,30,65,49,39,34,42,37,31,48,45,59,87,66,55,78,70,44,78,48,43,30,37,16,73,58,74,63,79,53,77,46,78,50,61,77,44,80,76,51,92,57,26,33,34,38,62,51,70,44,71,32,65,73,44,45,38,14,43,36,39,38,41,26,30,72,89,68,30,32,21,41,40,40,28,27,28,45,32,35,33,33,26,36,72,33,36,66,44,65,67,58,78,39,33,44,98,90,62,44,81,34,47,30,39,32,36,30,46,71,52,67,40,72,96,65,53,33,42,32,57,73,42,31,58,49,16,48,48,40,37,52,61,53,62,45,84,87,44,64,93,83,66,75,84,48,75,43,52,17,74,72,49,28,48,70,40,92,90,75,75,49,68,46,74,50,78,82,85,61,64,21,39,37,31,28,30,27,45,59,27,9,47,65,29,51,69,50,31,94,78,46,60,51,28,77,45,64,78,102,42,67,30,36,41,35,82,89,73,52,76,50,72,60,40,59,49,102,83,69,46,41,33,29,28,36,17,39,44,34,53,45,72,43,78,87,81,70,38,39,37,36,38,30,17,17,76,42,60,56,10,20,31,47,45,24,44,47,58,38,72,68,54,89,51,49,32,34,15,30,39,32,40,34,32,52,51,76,79,85,70,48,49,43,67,69,40,52,78,71,65,41,42,39,74,45,80,80,46,71,44,107

Foldseek 3Di:
DPQFPFPDKDKDWDWDQDPVRDIATAKDWPDKDWPPQDSQQEAAAFKIKIKTAIDHPAAWPDKWKWKDQPQPPDIDTFDWDDPDGRIIMTMDGAAAAKTFMKIWMWTAGPVRIIMIIITGRGGIYGGHYALLPPPVQQADPVRAGQEAEEEFAQAQDAPQGHADDVLLVVLVVLLVVQSPPVHDPPRDHHYDYQCVQKDADNVPSDMDGDDLPHTAYEYFAAVNGHVVNVNCQVVAQWHWDQVVHTWIAGVVGDIGDFDADPVRFGQKKKKKFFWDQDPVSRGIYTYIYISDSLRSLLRSVCSSVPDRDDAGMWMKMKHQQAPPRGRDPVCSVVVSIDIDTPDHYD